Protein AF-A0A950PMG4-F1 (afdb_monomer)

Secondary structure (DSSP, 8-state):
---TTPPP-TTSBHHHHHHH-TTHHHHHHHTT--GGG-TTGGG-BHHHHHHHHT--HHHHHHHHHHHHHHSSPPP--HHHHS----SSS---TT-----------SSTTS-HHHHHHHHHHHHHHTT---EEEE---SSS-HHHHTT--SPPEEEEEEEEE-TTSSEEEEEEPEE-TTS-EEEEGGGS-S-TT------HHHHHHHHHHHHHSB---

pLDDT: mean 77.51, std 14.71, range [38.53, 96.5]

Radius of gyration: 21.79 Å; Cα contacts (8 Å, |Δi|>4): 292; chains: 1; bounding box: 51×33×64 Å

Nearest PDB structures (foldseek):
  2k5e-assembly1_A  TM=8.736E-01  e=3.001E-03  Methanocaldococcus jannaschii
  3ug6-assembly1_A  TM=7.285E-01  e=3.568E+00  Methanocaldococcus jannaschii DSM 2661
  3zn8-assembly1_A  TM=2.600E-01  e=5.896E-01  Escherichia coli

Mean predicted aligned error: 12.99 Å

Structure (mmCIF, N/CA/C/O backbone):
data_AF-A0A950PMG4-F1
#
_entry.id   AF-A0A950PMG4-F1
#
loop_
_atom_site.group_PDB
_atom_site.id
_atom_site.type_symbol
_atom_site.label_atom_id
_atom_site.label_alt_id
_atom_site.label_comp_id
_atom_site.label_asym_id
_atom_site.label_entity_id
_atom_site.label_seq_id
_atom_site.pdbx_PDB_ins_code
_atom_site.Cartn_x
_atom_site.Cartn_y
_atom_site.Cartn_z
_atom_site.occupancy
_atom_site.B_iso_or_equiv
_atom_site.auth_seq_id
_atom_site.auth_comp_id
_atom_site.auth_asym_id
_atom_site.auth_atom_id
_atom_site.pdbx_PDB_model_num
ATOM 1 N N . MET A 1 1 ? 30.629 9.789 -28.263 1.00 38.53 1 MET A N 1
ATOM 2 C CA . MET A 1 1 ? 29.448 9.025 -28.718 1.00 38.53 1 MET A CA 1
ATOM 3 C C . MET A 1 1 ? 28.951 8.212 -27.533 1.00 38.53 1 MET A C 1
ATOM 5 O O . MET A 1 1 ? 29.815 7.658 -26.859 1.00 38.53 1 MET A O 1
ATOM 9 N N . PRO A 1 2 ? 27.647 8.202 -27.202 1.00 47.47 2 PRO A N 1
ATOM 10 C CA . PRO A 1 2 ? 27.141 7.343 -26.132 1.00 47.47 2 PRO A CA 1
ATOM 11 C C . PRO A 1 2 ? 27.407 5.878 -26.493 1.00 47.47 2 PRO A C 1
ATOM 13 O O . PRO A 1 2 ? 27.286 5.482 -27.652 1.00 47.47 2 PRO A O 1
ATOM 16 N N . ASN A 1 3 ? 27.882 5.110 -25.517 1.00 50.44 3 ASN A N 1
ATOM 17 C CA . ASN A 1 3 ? 28.408 3.768 -25.717 1.00 50.44 3 ASN A CA 1
ATOM 18 C C . ASN A 1 3 ? 27.241 2.772 -25.794 1.00 50.44 3 ASN A C 1
ATOM 20 O O . ASN A 1 3 ? 26.860 2.165 -24.795 1.00 50.44 3 ASN A O 1
ATOM 24 N N . THR A 1 4 ? 26.662 2.611 -26.984 1.00 54.38 4 THR A N 1
ATOM 25 C CA . THR A 1 4 ? 25.492 1.757 -27.275 1.00 54.38 4 THR A CA 1
ATOM 26 C C . THR A 1 4 ? 25.685 0.264 -26.957 1.00 54.38 4 THR A C 1
ATOM 28 O O . THR A 1 4 ? 24.735 -0.511 -27.060 1.00 54.38 4 THR A O 1
ATOM 31 N N . HIS A 1 5 ? 26.881 -0.147 -26.520 1.00 62.03 5 HIS A N 1
ATOM 32 C CA . HIS A 1 5 ? 27.243 -1.530 -26.199 1.00 62.03 5 HIS A CA 1
ATOM 33 C C . HIS A 1 5 ? 27.523 -1.799 -24.711 1.00 62.03 5 HIS A C 1
ATOM 35 O O . HIS A 1 5 ? 27.882 -2.924 -24.370 1.00 62.03 5 HIS A O 1
ATOM 41 N N . ALA A 1 6 ? 27.367 -0.818 -23.814 1.00 72.69 6 ALA A N 1
ATOM 42 C CA . ALA A 1 6 ? 27.603 -1.043 -22.386 1.00 72.69 6 ALA A CA 1
ATOM 43 C C . ALA A 1 6 ? 26.615 -2.075 -21.809 1.00 72.69 6 ALA A C 1
ATOM 45 O O . ALA A 1 6 ? 25.404 -1.949 -22.002 1.00 72.69 6 ALA A O 1
ATOM 46 N N . GLU A 1 7 ? 27.119 -3.094 -21.113 1.00 84.62 7 GLU A N 1
ATOM 47 C CA . GLU A 1 7 ? 26.309 -4.145 -20.489 1.00 84.62 7 GLU A CA 1
ATOM 48 C C . GLU A 1 7 ? 25.263 -3.553 -19.525 1.00 84.62 7 GLU A C 1
ATOM 50 O O . GLU A 1 7 ? 25.566 -2.661 -18.730 1.00 84.62 7 GLU A O 1
ATOM 55 N N . ILE A 1 8 ? 24.012 -4.027 -19.610 1.00 92.00 8 ILE A N 1
ATOM 56 C CA . ILE A 1 8 ? 22.945 -3.612 -18.689 1.00 92.00 8 ILE A CA 1
ATOM 57 C C . ILE A 1 8 ? 23.058 -4.467 -17.432 1.00 92.00 8 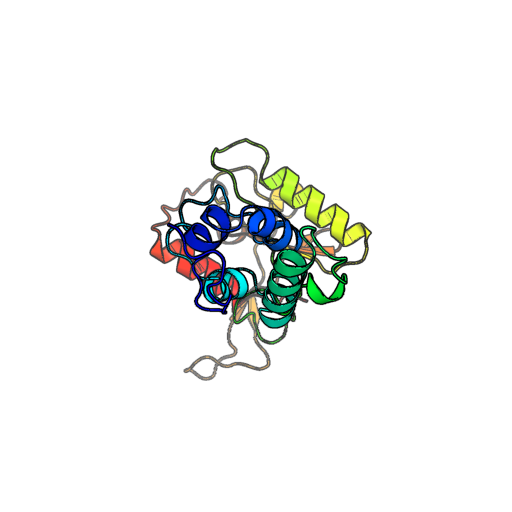ILE A C 1
ATOM 59 O O . ILE A 1 8 ? 22.854 -5.678 -17.482 1.00 92.00 8 ILE A O 1
ATOM 63 N N . THR A 1 9 ? 23.333 -3.832 -16.299 1.00 94.12 9 THR A N 1
ATOM 64 C CA . THR A 1 9 ? 23.457 -4.495 -14.999 1.00 94.12 9 THR A CA 1
ATOM 65 C C . THR A 1 9 ? 22.465 -3.900 -14.005 1.00 94.12 9 THR A C 1
ATOM 67 O O . THR A 1 9 ? 21.858 -2.860 -14.254 1.00 94.12 9 THR A O 1
ATOM 70 N N . ALA A 1 10 ? 22.319 -4.526 -12.838 1.00 92.50 10 ALA A N 1
ATOM 71 C CA . ALA A 1 10 ? 21.455 -4.018 -11.772 1.00 92.50 10 ALA A CA 1
ATOM 72 C C . ALA A 1 10 ? 21.849 -2.598 -11.296 1.00 92.50 10 ALA A C 1
ATOM 74 O O . ALA A 1 10 ? 20.990 -1.841 -10.846 1.00 92.50 10 ALA A O 1
ATOM 75 N N . GLN A 1 11 ? 23.127 -2.223 -11.449 1.00 93.88 11 GLN A N 1
ATOM 76 C CA . GLN A 1 11 ? 23.663 -0.907 -11.076 1.00 93.88 11 GLN A CA 1
ATOM 77 C C . GLN A 1 11 ? 23.548 0.144 -12.183 1.00 93.88 11 GLN A C 1
ATOM 79 O O . GLN A 1 11 ? 23.871 1.310 -11.959 1.00 93.88 11 GLN A O 1
ATOM 84 N N . THR A 1 12 ? 23.102 -0.237 -13.382 1.00 91.62 12 THR A N 1
ATOM 85 C CA . THR A 1 12 ? 22.865 0.724 -14.458 1.00 91.62 12 THR A CA 1
ATOM 86 C C . THR A 1 12 ? 21.797 1.722 -14.010 1.00 91.62 12 THR A C 1
ATOM 88 O O . THR A 1 12 ? 20.729 1.328 -13.531 1.00 91.62 12 THR A O 1
ATOM 91 N N . LYS A 1 13 ? 22.082 3.020 -14.160 1.00 90.31 13 LYS A N 1
ATOM 92 C CA . LYS A 1 13 ? 21.099 4.063 -13.872 1.00 90.31 13 LYS A CA 1
ATOM 93 C C . LYS A 1 13 ? 20.008 4.083 -14.927 1.00 90.31 13 LYS A C 1
ATOM 95 O O . LYS A 1 13 ? 20.276 3.954 -16.124 1.00 90.31 13 LYS A O 1
ATOM 100 N N . ILE A 1 14 ? 18.775 4.256 -14.469 1.00 88.81 14 ILE A N 1
ATOM 101 C CA . ILE A 1 14 ? 17.594 4.208 -15.330 1.00 88.81 14 ILE A CA 1
ATOM 102 C C . ILE A 1 14 ? 17.608 5.362 -16.343 1.00 88.81 14 ILE A C 1
ATOM 104 O O . ILE A 1 14 ? 17.261 5.157 -17.505 1.00 88.81 14 ILE A O 1
ATOM 108 N N . ASP A 1 15 ? 18.043 6.556 -15.939 1.00 87.38 15 ASP A N 1
ATOM 109 C CA . ASP A 1 15 ? 18.081 7.739 -16.804 1.00 87.38 15 ASP A CA 1
ATOM 110 C C . ASP A 1 15 ? 19.099 7.610 -17.949 1.00 87.38 15 ASP A C 1
ATOM 112 O O . ASP A 1 15 ? 18.766 7.857 -19.111 1.00 87.38 15 ASP A O 1
ATOM 116 N N . GLU A 1 16 ? 20.318 7.169 -17.636 1.00 88.19 16 GLU A N 1
ATOM 117 C CA . GLU A 1 16 ? 21.383 6.906 -18.603 1.00 88.19 16 GLU A CA 1
ATOM 118 C C . GLU A 1 16 ? 20.961 5.789 -19.568 1.00 88.19 16 GLU A C 1
ATOM 120 O O . GLU A 1 16 ? 21.104 5.936 -20.784 1.00 88.19 16 GLU A O 1
ATOM 125 N N . LEU A 1 17 ? 20.348 4.718 -19.047 1.00 89.69 17 LEU A N 1
ATOM 126 C CA . LEU A 1 17 ? 19.839 3.616 -19.859 1.00 89.69 17 LEU A CA 1
ATOM 127 C C . LEU A 1 17 ? 18.767 4.069 -20.851 1.00 89.69 17 LEU A C 1
ATOM 129 O O . LEU A 1 17 ? 18.855 3.725 -22.025 1.00 89.69 17 LEU A O 1
ATOM 133 N N . VAL A 1 18 ? 17.751 4.809 -20.403 1.00 89.25 18 VAL A N 1
ATOM 134 C CA . VAL A 1 18 ? 16.649 5.246 -21.277 1.00 89.25 18 VAL A CA 1
ATOM 135 C C . VAL A 1 18 ? 17.134 6.259 -22.313 1.00 89.25 18 VAL A C 1
ATOM 137 O O . VAL A 1 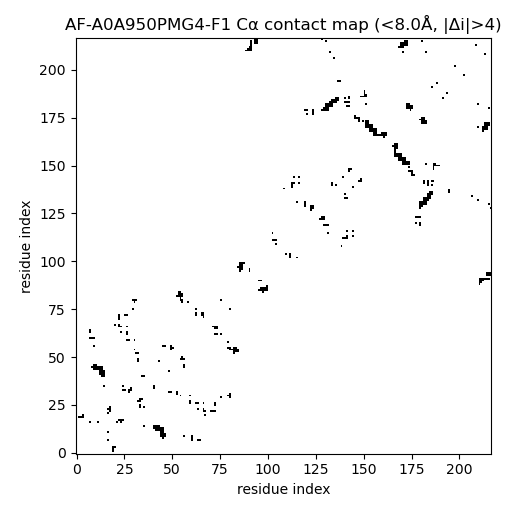18 ? 16.656 6.247 -23.447 1.00 89.25 18 VAL A O 1
ATOM 140 N N . ARG A 1 19 ? 18.102 7.114 -21.966 1.00 87.31 19 ARG A N 1
ATOM 141 C CA . ARG A 1 19 ? 18.703 8.052 -22.921 1.00 87.31 19 ARG A CA 1
ATOM 142 C C . ARG A 1 19 ? 19.449 7.326 -24.042 1.00 87.31 19 ARG A C 1
ATOM 144 O O . ARG A 1 19 ? 19.303 7.703 -25.202 1.00 87.31 19 ARG A O 1
ATOM 151 N N . ASP A 1 20 ? 20.226 6.303 -23.697 1.00 89.56 20 ASP A N 1
ATOM 152 C CA . ASP A 1 20 ? 21.088 5.598 -24.652 1.00 89.56 20 ASP A CA 1
ATOM 153 C C . ASP A 1 20 ? 20.348 4.440 -25.360 1.00 89.56 20 ASP A C 1
ATOM 155 O O . ASP A 1 20 ? 20.722 4.031 -26.460 1.00 89.56 20 ASP A O 1
ATOM 159 N N . PHE A 1 21 ? 19.270 3.929 -24.758 1.00 90.94 21 PHE A N 1
ATOM 160 C CA . PHE A 1 21 ? 18.405 2.869 -25.278 1.00 90.94 21 PHE A CA 1
ATOM 161 C C . PHE A 1 21 ? 16.919 3.174 -24.974 1.00 90.94 21 PHE A C 1
ATOM 163 O O . PHE A 1 21 ? 16.352 2.620 -24.029 1.00 90.94 21 PHE A O 1
ATOM 170 N N . PRO A 1 22 ? 16.243 4.017 -25.785 1.00 90.06 22 PRO A N 1
ATOM 171 C CA . PRO A 1 22 ? 14.878 4.490 -25.508 1.00 90.06 22 PRO A CA 1
ATOM 172 C C . PRO A 1 22 ? 13.819 3.395 -25.320 1.00 90.06 22 PRO A C 1
ATOM 174 O O . PRO A 1 22 ? 12.911 3.551 -24.503 1.00 90.06 22 PRO A O 1
ATOM 177 N N . LEU A 1 23 ? 13.961 2.256 -26.006 1.00 90.75 23 LEU A N 1
ATOM 178 C CA . LEU A 1 23 ? 13.066 1.099 -25.864 1.00 90.75 23 LEU A CA 1
ATOM 179 C C . LEU A 1 23 ? 13.085 0.506 -24.440 1.00 90.75 23 LEU A C 1
ATOM 181 O O . LEU A 1 23 ? 12.108 -0.113 -24.015 1.00 90.75 23 LEU A O 1
ATOM 185 N N . ALA A 1 24 ? 14.146 0.745 -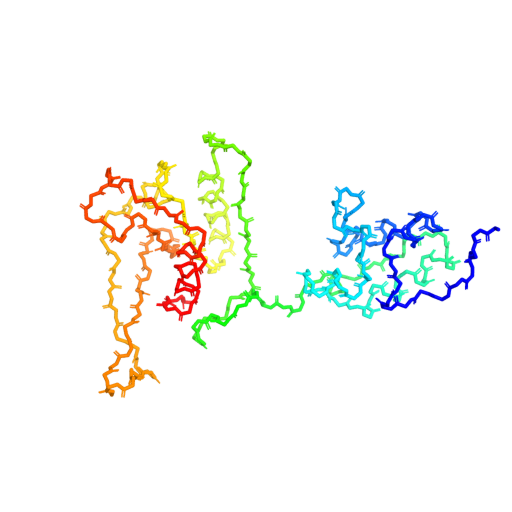23.657 1.00 90.81 24 ALA A N 1
ATOM 186 C CA . ALA A 1 24 ? 14.194 0.365 -22.246 1.00 90.81 24 ALA A CA 1
ATOM 187 C C . ALA A 1 24 ? 13.035 0.962 -21.439 1.00 90.81 24 ALA A C 1
ATOM 189 O O . ALA A 1 24 ? 12.553 0.312 -20.516 1.00 90.81 24 ALA A O 1
ATOM 190 N N . ALA A 1 25 ? 12.552 2.160 -21.788 1.00 89.38 25 ALA A N 1
ATOM 191 C CA . ALA A 1 25 ? 11.425 2.778 -21.093 1.00 89.38 25 ALA A CA 1
ATOM 192 C C . ALA A 1 25 ? 10.145 1.939 -21.219 1.00 89.38 25 ALA A C 1
ATOM 194 O O . ALA A 1 25 ? 9.375 1.836 -20.265 1.00 89.38 25 ALA A O 1
ATOM 195 N N . GLU A 1 26 ? 9.924 1.310 -22.375 1.00 90.31 26 GLU A N 1
ATOM 196 C CA . GLU A 1 26 ? 8.764 0.446 -22.594 1.00 90.31 26 GLU A CA 1
ATOM 197 C C . GLU A 1 26 ? 8.878 -0.860 -21.810 1.00 90.31 26 GLU A C 1
ATOM 199 O O . GLU A 1 26 ? 7.907 -1.267 -21.168 1.00 90.31 26 GLU A O 1
ATOM 204 N N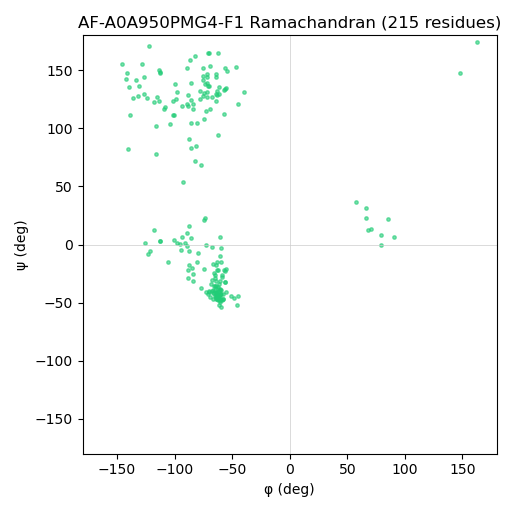 . VAL A 1 27 ? 10.072 -1.462 -21.795 1.00 91.75 27 VAL A N 1
ATOM 205 C CA . VAL A 1 27 ? 10.366 -2.651 -20.983 1.00 91.75 27 VAL A CA 1
ATOM 206 C C . VAL A 1 27 ? 10.142 -2.351 -19.502 1.00 91.75 27 VAL A C 1
ATOM 208 O O . VAL A 1 27 ? 9.363 -3.037 -18.845 1.00 91.75 27 VAL A O 1
ATOM 211 N N . LEU A 1 28 ? 10.765 -1.294 -18.976 1.00 90.06 28 LEU A N 1
ATOM 212 C CA . LEU A 1 28 ? 10.646 -0.899 -17.570 1.00 90.06 28 LEU A CA 1
ATOM 213 C C . LEU A 1 28 ? 9.189 -0.598 -17.193 1.00 90.06 28 LEU A C 1
ATOM 215 O O . LEU A 1 28 ? 8.709 -1.074 -16.163 1.00 90.06 28 LEU A O 1
ATOM 219 N N . ARG A 1 29 ? 8.440 0.103 -18.054 1.00 86.88 29 ARG A N 1
ATOM 220 C CA . ARG A 1 29 ? 7.005 0.355 -17.852 1.00 86.88 29 ARG A CA 1
ATOM 221 C C . ARG A 1 29 ? 6.193 -0.938 -17.783 1.00 86.88 29 ARG A C 1
ATOM 223 O O . ARG A 1 29 ? 5.278 -1.013 -16.967 1.00 86.88 29 ARG A O 1
ATOM 230 N N . ALA A 1 30 ? 6.519 -1.946 -18.590 1.00 88.25 30 ALA A N 1
ATOM 231 C CA . ALA A 1 30 ? 5.822 -3.232 -18.572 1.00 88.25 30 ALA A CA 1
ATOM 232 C C . ALA A 1 30 ? 6.017 -4.012 -17.255 1.00 88.25 30 ALA A C 1
ATOM 234 O O . ALA A 1 30 ? 5.141 -4.789 -16.876 1.00 88.25 30 ALA A O 1
ATOM 235 N N . PHE A 1 31 ? 7.108 -3.748 -16.528 1.00 86.88 31 PHE A N 1
ATOM 236 C CA . PHE A 1 31 ? 7.347 -4.247 -15.168 1.00 86.88 31 PHE A CA 1
ATOM 237 C C . PHE A 1 31 ? 6.805 -3.327 -14.059 1.00 86.88 31 PHE A C 1
ATOM 239 O O . PHE A 1 31 ? 6.928 -3.654 -12.885 1.00 86.88 31 PHE A O 1
ATOM 246 N N . GLY A 1 32 ? 6.207 -2.179 -14.393 1.00 79.75 32 GLY A N 1
ATOM 247 C CA . GLY A 1 32 ? 5.712 -1.207 -13.410 1.00 79.75 32 GLY A CA 1
ATOM 248 C C . GLY A 1 32 ? 6.725 -0.134 -12.989 1.00 79.75 32 GLY A C 1
ATOM 249 O O . GLY A 1 32 ? 6.407 0.694 -12.140 1.00 79.75 32 GLY A O 1
ATOM 250 N N . LEU A 1 33 ? 7.903 -0.077 -13.620 1.00 79.00 33 LEU A N 1
ATOM 251 C CA . LEU A 1 33 ? 8.920 0.971 -13.444 1.00 79.00 33 LEU A CA 1
ATOM 252 C C . LEU A 1 33 ? 8.744 2.098 -14.476 1.00 79.00 33 LEU A C 1
ATOM 254 O O . LEU A 1 33 ? 9.661 2.462 -15.207 1.00 79.00 33 LEU A O 1
ATOM 258 N N . GLY A 1 34 ? 7.540 2.666 -14.560 1.00 68.88 34 GLY A N 1
ATOM 259 C CA . GLY A 1 34 ? 7.189 3.719 -15.528 1.00 68.88 34 GLY A CA 1
ATOM 260 C C . GLY A 1 34 ? 7.753 5.115 -15.215 1.00 68.88 34 GLY A C 1
ATOM 261 O O . GLY A 1 34 ? 7.203 6.111 -15.676 1.00 68.88 34 GLY A O 1
ATOM 262 N N . CYS A 1 35 ? 8.812 5.215 -14.411 1.00 57.94 35 CYS A N 1
ATOM 263 C CA . CYS A 1 35 ? 9.293 6.444 -13.775 1.00 57.94 35 CYS A CA 1
ATOM 264 C C . CYS A 1 35 ? 10.003 7.448 -14.703 1.00 57.94 35 CYS A C 1
ATOM 266 O O . CYS A 1 35 ? 10.706 8.324 -14.203 1.00 57.94 35 CYS A O 1
ATOM 268 N N . SER A 1 36 ? 9.773 7.426 -16.019 1.00 51.62 36 SER A N 1
ATOM 269 C CA . SER A 1 36 ? 10.270 8.468 -16.936 1.00 51.62 36 SER A CA 1
ATOM 270 C C . SER A 1 36 ? 9.735 9.880 -16.617 1.00 51.62 36 SER A C 1
ATOM 272 O O . SER A 1 36 ? 10.257 10.860 -17.139 1.00 51.62 36 SER A O 1
ATOM 274 N N . GLY A 1 37 ? 8.750 10.006 -15.713 1.00 49.09 37 GLY A N 1
ATOM 275 C CA . GLY A 1 37 ? 8.275 11.274 -15.137 1.00 49.09 37 GLY A CA 1
ATOM 276 C C . GLY A 1 37 ? 8.543 11.478 -13.635 1.00 49.09 37 GLY A C 1
ATOM 277 O O . GLY A 1 37 ? 8.097 12.480 -13.080 1.00 49.09 37 GLY A O 1
ATOM 278 N N . CYS A 1 38 ? 9.235 10.563 -12.945 1.00 55.06 38 CYS A N 1
ATOM 279 C CA . CYS A 1 38 ? 9.516 10.704 -11.512 1.00 55.06 38 CYS A CA 1
ATOM 280 C C . CYS A 1 38 ? 10.819 11.489 -11.300 1.00 55.06 38 CYS A C 1
ATOM 282 O O . CYS A 1 38 ? 11.860 11.118 -11.844 1.00 55.06 38 CYS A O 1
ATOM 284 N N . GLY A 1 39 ? 10.790 12.538 -10.468 1.00 53.56 39 GLY A N 1
ATOM 285 C CA . GLY A 1 39 ? 11.977 13.338 -10.123 1.00 53.56 39 GLY A CA 1
ATOM 286 C C . GLY A 1 39 ? 13.107 12.543 -9.451 1.00 53.56 39 GLY A C 1
ATOM 287 O O . GLY A 1 39 ? 14.237 13.021 -9.410 1.00 53.56 39 GLY A O 1
ATOM 288 N N . VAL A 1 40 ? 12.810 11.327 -8.979 1.00 56.59 40 VAL A N 1
ATOM 289 C CA . VAL A 1 40 ? 13.753 10.390 -8.346 1.00 56.59 40 VAL A CA 1
ATOM 290 C C . VAL A 1 40 ? 14.531 9.553 -9.375 1.00 56.59 40 VAL A C 1
ATOM 292 O O . VAL A 1 40 ? 15.671 9.182 -9.109 1.00 56.59 40 VAL A O 1
ATOM 295 N N . SER A 1 41 ? 13.989 9.335 -10.584 1.00 61.66 41 SER A N 1
ATOM 296 C CA . SER A 1 41 ? 14.594 8.429 -11.587 1.00 61.66 41 SER A CA 1
ATOM 297 C C . SER A 1 41 ? 15.981 8.863 -12.075 1.00 61.66 41 SER A C 1
ATOM 299 O O . SER A 1 41 ? 16.763 8.031 -12.523 1.00 61.66 41 SER A O 1
ATOM 301 N N . LYS A 1 42 ? 16.313 10.155 -11.940 1.00 63.00 42 LYS A N 1
ATOM 302 C CA . LYS A 1 42 ? 17.606 10.743 -12.340 1.00 63.00 42 LYS A CA 1
ATOM 303 C C . LYS A 1 42 ? 18.807 10.200 -11.563 1.00 63.00 42 LYS A C 1
ATOM 305 O O . LYS A 1 42 ? 19.943 10.413 -11.970 1.00 63.00 42 LYS A O 1
ATOM 310 N N . TYR A 1 43 ? 18.572 9.568 -10.417 1.00 70.38 43 TYR A N 1
ATOM 311 C CA . TYR A 1 43 ? 19.637 9.064 -9.548 1.00 70.38 43 TYR A CA 1
ATOM 312 C C . TYR A 1 43 ? 19.480 7.577 -9.225 1.00 70.38 43 TYR A C 1
ATOM 314 O O . TYR A 1 43 ? 20.284 7.037 -8.471 1.00 70.38 43 TYR A O 1
ATOM 322 N N . GLU A 1 44 ? 18.456 6.927 -9.775 1.00 84.25 44 GLU A N 1
ATOM 323 C CA . GLU A 1 44 ? 18.027 5.593 -9.374 1.00 84.25 44 GLU A CA 1
ATOM 324 C C . GLU A 1 44 ? 18.597 4.513 -10.304 1.00 84.25 44 GLU A C 1
ATOM 326 O O . GLU A 1 44 ? 18.511 4.610 -11.535 1.00 84.25 44 GLU A O 1
ATOM 331 N N . THR A 1 45 ? 19.180 3.467 -9.715 1.00 91.19 45 THR A N 1
ATOM 332 C CA . THR A 1 45 ? 19.585 2.254 -10.443 1.00 91.19 45 THR A CA 1
ATOM 333 C C . THR A 1 45 ? 18.406 1.302 -10.642 1.00 91.19 45 THR A C 1
ATOM 335 O O . THR A 1 45 ? 17.398 1.377 -9.936 1.00 91.19 45 THR A O 1
ATOM 338 N N . ILE A 1 46 ? 18.529 0.359 -11.583 1.00 90.25 46 ILE A N 1
ATOM 339 C CA . ILE A 1 46 ? 17.509 -0.686 -11.794 1.00 90.25 46 ILE A CA 1
ATOM 340 C C . ILE A 1 46 ? 17.238 -1.461 -10.496 1.00 90.25 46 ILE A C 1
ATOM 342 O O . ILE A 1 46 ? 16.082 -1.745 -10.187 1.00 90.25 46 ILE A O 1
ATOM 346 N N . GLU A 1 47 ? 18.280 -1.783 -9.725 1.00 89.31 47 GLU A N 1
ATOM 347 C CA . GLU A 1 47 ? 18.146 -2.453 -8.428 1.00 89.31 47 GLU A CA 1
ATOM 348 C C . GLU A 1 47 ? 17.333 -1.631 -7.430 1.00 89.31 47 GLU A C 1
ATOM 350 O O . GLU A 1 47 ? 16.417 -2.165 -6.805 1.00 89.31 47 GLU A O 1
ATOM 355 N N . GLN A 1 48 ? 17.645 -0.342 -7.290 1.00 85.00 48 GLN A N 1
ATOM 356 C CA . GLN A 1 48 ? 16.954 0.543 -6.353 1.00 85.00 48 GLN A CA 1
ATOM 357 C C . GLN A 1 48 ? 15.470 0.681 -6.711 1.00 85.00 48 GLN A C 1
ATOM 359 O O . GLN A 1 48 ? 14.619 0.492 -5.837 1.00 85.00 48 GLN A O 1
ATOM 364 N N . GLY A 1 49 ? 15.162 0.881 -7.997 1.00 84.62 49 GLY A N 1
ATOM 365 C CA . GLY A 1 49 ? 13.783 0.932 -8.486 1.00 84.62 49 GLY A CA 1
ATOM 366 C C . GLY A 1 49 ? 13.044 -0.384 -8.278 1.00 84.62 49 GLY A C 1
ATOM 367 O O . GLY A 1 49 ? 11.945 -0.411 -7.722 1.00 84.62 49 GLY A O 1
ATOM 368 N N . ALA A 1 50 ? 13.657 -1.509 -8.647 1.00 85.25 50 ALA A N 1
ATOM 369 C CA . ALA A 1 50 ? 13.057 -2.820 -8.427 1.00 85.25 50 ALA A CA 1
ATOM 370 C C . ALA A 1 50 ? 12.807 -3.087 -6.934 1.00 85.25 50 ALA A C 1
ATOM 372 O O . ALA A 1 50 ? 11.726 -3.547 -6.571 1.00 85.25 50 ALA A O 1
ATOM 373 N N . ALA A 1 51 ? 13.751 -2.744 -6.055 1.00 82.00 51 ALA A N 1
ATOM 374 C CA . ALA A 1 51 ? 13.620 -2.931 -4.613 1.00 82.00 51 ALA A CA 1
ATOM 375 C C . ALA A 1 51 ? 12.500 -2.071 -4.007 1.00 82.00 51 ALA A C 1
ATOM 377 O O . ALA A 1 51 ? 11.703 -2.584 -3.214 1.00 82.00 51 ALA A O 1
ATOM 378 N N . ALA A 1 52 ? 12.404 -0.796 -4.398 1.00 74.31 52 ALA A N 1
ATOM 379 C CA . ALA A 1 52 ? 11.352 0.112 -3.943 1.00 74.31 52 ALA A CA 1
ATOM 380 C C . ALA A 1 52 ? 9.950 -0.374 -4.349 1.00 74.31 52 ALA A C 1
ATOM 382 O O . ALA A 1 52 ? 8.992 -0.222 -3.589 1.00 74.31 52 ALA A O 1
ATOM 383 N N . HIS A 1 53 ? 9.847 -1.020 -5.512 1.00 74.06 53 HIS A N 1
ATOM 384 C CA . HIS A 1 53 ? 8.595 -1.545 -6.057 1.00 74.06 53 HIS A CA 1
ATOM 385 C C . HIS A 1 53 ? 8.376 -3.048 -5.788 1.00 74.06 53 HIS A C 1
ATOM 387 O O . HIS A 1 53 ? 7.362 -3.607 -6.202 1.00 74.06 53 HIS A O 1
ATOM 393 N N . GLY A 1 54 ? 9.294 -3.715 -5.077 1.00 76.00 54 GLY A N 1
ATOM 394 C CA . GLY A 1 54 ? 9.205 -5.143 -4.753 1.00 76.00 54 GLY A CA 1
ATOM 395 C C . GLY A 1 54 ? 9.300 -6.088 -5.960 1.00 76.00 54 GLY A C 1
ATOM 396 O O . GLY A 1 54 ? 8.813 -7.218 -5.881 1.00 76.00 54 GLY A O 1
ATOM 397 N N . LEU A 1 55 ? 9.893 -5.629 -7.062 1.00 83.94 55 LEU A N 1
ATOM 398 C CA . LEU A 1 55 ? 10.014 -6.343 -8.332 1.00 83.94 55 LEU A CA 1
ATOM 399 C C . LEU A 1 55 ? 11.254 -7.240 -8.377 1.00 83.94 55 LEU A C 1
ATOM 401 O O . LEU A 1 55 ? 12.235 -7.038 -7.659 1.00 83.94 55 LEU A O 1
ATOM 405 N N . GLN A 1 56 ? 11.224 -8.225 -9.273 1.00 86.50 56 GLN A N 1
ATOM 406 C CA . GLN A 1 56 ? 12.347 -9.127 -9.502 1.00 86.50 56 GLN A CA 1
ATOM 407 C C . GLN A 1 56 ? 13.334 -8.516 -10.499 1.00 86.50 56 GLN A C 1
ATOM 409 O O . GLN A 1 56 ? 12.982 -8.220 -11.638 1.00 86.50 56 GLN A O 1
ATOM 414 N N . ILE A 1 57 ? 14.598 -8.392 -10.100 1.00 90.94 57 ILE A N 1
ATOM 415 C CA . ILE A 1 57 ? 15.639 -7.798 -10.953 1.00 90.94 57 ILE A CA 1
ATOM 416 C C . ILE A 1 57 ? 15.983 -8.713 -12.137 1.00 90.94 57 ILE A C 1
ATOM 418 O O . ILE A 1 57 ? 16.160 -8.236 -13.256 1.00 90.94 57 ILE A O 1
ATOM 422 N N . ALA A 1 58 ? 16.061 -10.030 -11.921 1.00 92.69 58 ALA A N 1
ATOM 423 C CA . ALA A 1 58 ? 16.517 -10.965 -12.951 1.00 92.69 58 ALA A CA 1
ATOM 424 C C . ALA A 1 58 ? 15.622 -10.981 -14.213 1.00 92.69 58 ALA A C 1
ATOM 426 O O . ALA A 1 58 ? 16.172 -10.865 -15.312 1.00 92.69 58 ALA A O 1
ATOM 427 N N . PRO A 1 59 ? 14.277 -11.047 -14.116 1.00 93.56 59 PRO A N 1
ATOM 428 C CA . PRO A 1 59 ? 13.402 -10.897 -15.279 1.00 93.56 59 PRO A CA 1
ATOM 429 C C . PRO A 1 59 ? 13.555 -9.555 -15.999 1.00 93.56 59 PRO A C 1
ATOM 431 O O . PRO A 1 59 ? 13.589 -9.530 -17.231 1.00 93.56 59 PRO A O 1
ATOM 434 N N . ILE A 1 60 ? 13.721 -8.455 -15.256 1.00 92.75 60 ILE A N 1
ATOM 435 C CA . ILE A 1 60 ? 13.915 -7.116 -15.833 1.00 92.75 60 ILE A CA 1
ATOM 436 C C . ILE A 1 60 ? 15.191 -7.084 -16.683 1.00 92.75 60 ILE A C 1
ATOM 438 O O . ILE A 1 60 ? 15.138 -6.712 -17.856 1.00 92.75 60 ILE A O 1
ATOM 442 N N . LEU A 1 61 ? 16.326 -7.525 -16.130 1.00 94.44 61 LEU A N 1
ATOM 443 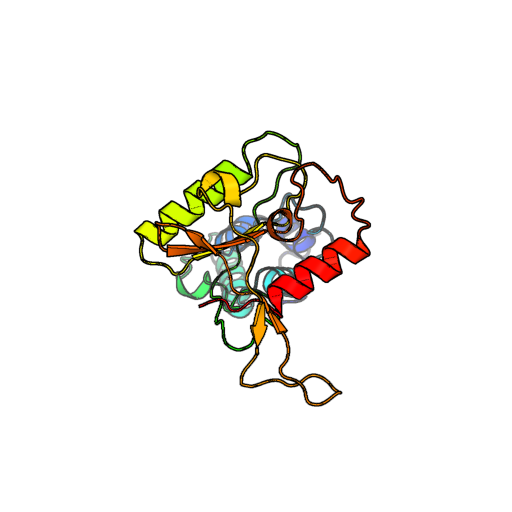C CA . LEU A 1 61 ? 17.610 -7.530 -16.843 1.00 94.44 61 LEU A CA 1
ATOM 444 C C . LEU A 1 61 ? 17.579 -8.438 -18.078 1.00 94.44 61 LEU A C 1
ATOM 446 O O . LEU A 1 61 ? 18.030 -8.035 -19.151 1.00 94.44 61 LEU A O 1
ATOM 450 N N . ARG A 1 62 ? 16.990 -9.633 -17.952 1.00 94.44 62 ARG A N 1
ATOM 451 C CA . ARG A 1 62 ? 16.818 -10.575 -19.069 1.00 94.44 62 ARG A CA 1
ATOM 452 C C . ARG A 1 62 ? 16.016 -9.945 -20.209 1.00 94.44 62 ARG A C 1
ATOM 454 O O . ARG A 1 62 ? 16.425 -10.023 -21.365 1.00 94.44 62 ARG A O 1
ATOM 461 N N . THR A 1 63 ? 14.903 -9.295 -19.876 1.00 94.56 63 THR A N 1
ATOM 462 C CA . THR A 1 63 ? 14.006 -8.662 -20.851 1.00 94.56 63 THR A CA 1
ATOM 463 C C . THR A 1 63 ? 14.669 -7.462 -21.517 1.00 94.56 63 THR A C 1
ATOM 465 O O . THR A 1 63 ? 14.553 -7.293 -22.726 1.00 94.56 63 THR A O 1
ATOM 468 N N . LEU A 1 64 ? 15.416 -6.648 -20.763 1.00 93.81 64 LEU A N 1
ATOM 469 C CA . LEU A 1 64 ? 16.178 -5.524 -21.313 1.00 93.81 64 LEU A CA 1
ATOM 470 C C . LEU A 1 64 ? 17.265 -5.991 -22.291 1.00 93.81 64 LEU A C 1
ATOM 472 O O . LEU A 1 64 ? 17.430 -5.391 -23.354 1.00 93.81 64 LEU A O 1
ATOM 476 N N . ALA A 1 65 ? 17.972 -7.075 -21.963 1.00 93.00 65 ALA A N 1
ATOM 477 C CA . ALA A 1 65 ? 18.971 -7.669 -22.847 1.00 93.00 65 ALA A CA 1
ATOM 478 C C . ALA A 1 65 ? 18.340 -8.212 -24.142 1.00 93.00 65 ALA A C 1
ATOM 480 O O . ALA A 1 65 ? 18.839 -7.933 -25.232 1.00 93.00 65 ALA A O 1
ATOM 481 N N . GLN A 1 66 ? 17.214 -8.925 -24.032 1.00 93.00 66 GLN A N 1
ATOM 482 C CA . GLN A 1 66 ? 16.455 -9.420 -25.187 1.00 93.00 66 GLN A CA 1
ATOM 483 C C . GLN A 1 66 ? 15.887 -8.282 -26.040 1.00 93.00 66 GLN A C 1
ATOM 485 O O . GLN A 1 66 ? 15.968 -8.329 -27.263 1.00 93.00 66 GLN A O 1
ATOM 490 N N . ALA A 1 67 ? 15.352 -7.232 -25.417 1.00 93.88 67 ALA A N 1
ATOM 491 C CA . ALA A 1 67 ? 14.820 -6.087 -26.142 1.00 93.88 67 ALA A CA 1
ATOM 492 C C . ALA A 1 67 ? 15.914 -5.344 -26.913 1.00 93.88 67 ALA A C 1
ATOM 494 O O . ALA A 1 67 ? 15.679 -4.870 -28.024 1.00 93.88 67 ALA A O 1
ATOM 495 N N . ARG A 1 68 ? 17.127 -5.265 -26.350 1.00 91.56 68 ARG A N 1
ATOM 496 C CA . ARG A 1 68 ? 18.273 -4.650 -27.024 1.00 91.56 68 ARG A CA 1
ATOM 497 C C . ARG A 1 68 ? 18.718 -5.446 -28.248 1.00 91.56 68 ARG A C 1
ATOM 499 O O . ARG A 1 68 ? 19.069 -4.833 -29.251 1.00 91.56 68 ARG A O 1
ATOM 506 N N . SER A 1 69 ? 18.713 -6.777 -28.181 1.00 90.69 69 SER A N 1
ATOM 507 C CA . SER A 1 69 ? 19.100 -7.613 -29.323 1.00 90.69 69 SER A CA 1
ATOM 508 C C . SER A 1 69 ? 18.007 -7.705 -30.390 1.00 90.69 69 SER A C 1
ATOM 510 O O . SER A 1 69 ? 18.319 -7.695 -31.577 1.00 90.69 69 SER A O 1
ATOM 512 N N . ALA A 1 70 ? 16.737 -7.768 -29.985 1.00 92.00 70 ALA A N 1
ATOM 513 C CA . ALA A 1 70 ? 15.603 -7.920 -30.894 1.00 92.00 70 ALA A CA 1
ATOM 514 C C . ALA A 1 70 ? 15.090 -6.592 -31.478 1.00 92.00 70 ALA A C 1
ATOM 516 O O . ALA A 1 70 ? 14.385 -6.602 -32.484 1.00 92.00 70 ALA A O 1
ATOM 517 N N . GLY A 1 71 ? 15.392 -5.455 -30.842 1.00 92.50 71 GLY A N 1
ATOM 518 C CA . GLY A 1 71 ? 14.849 -4.148 -31.224 1.00 92.50 71 GLY A CA 1
ATOM 519 C C . GLY A 1 71 ? 13.354 -3.971 -30.920 1.00 92.50 71 GLY A C 1
ATOM 520 O O . GLY A 1 71 ? 12.747 -3.021 -31.405 1.00 92.50 71 GLY A O 1
ATOM 521 N N . ALA A 1 72 ? 12.756 -4.863 -30.125 1.00 93.25 72 ALA A N 1
ATOM 522 C CA . ALA A 1 72 ? 11.354 -4.820 -29.706 1.00 93.25 72 ALA A CA 1
ATOM 523 C C . ALA A 1 72 ? 11.194 -5.372 -28.281 1.00 93.25 72 ALA A C 1
ATOM 525 O O . ALA A 1 72 ? 12.012 -6.174 -27.834 1.00 93.25 72 ALA A O 1
ATOM 526 N N . VAL A 1 73 ? 10.142 -4.966 -27.563 1.00 91.19 73 VAL A N 1
ATOM 527 C CA . VAL A 1 73 ? 9.827 -5.530 -26.239 1.00 91.19 73 VAL A CA 1
ATOM 528 C C . VAL A 1 73 ? 9.358 -6.981 -26.420 1.00 91.19 73 VAL A C 1
ATOM 530 O O . VAL A 1 73 ? 8.329 -7.194 -27.066 1.00 91.19 73 VAL A O 1
ATOM 533 N N . PRO A 1 74 ? 10.077 -7.987 -25.888 1.00 91.94 74 PRO A N 1
ATOM 534 C CA . PRO A 1 74 ? 9.640 -9.373 -25.992 1.00 91.94 74 PRO A CA 1
ATOM 535 C C . PRO A 1 74 ? 8.415 -9.624 -25.091 1.00 91.94 74 PRO A C 1
ATOM 537 O O . PRO A 1 74 ? 8.118 -8.817 -24.205 1.00 91.94 74 PRO A O 1
ATOM 540 N N . PRO A 1 75 ? 7.692 -10.742 -25.278 1.00 90.56 75 PRO A N 1
ATOM 541 C CA . PRO A 1 75 ? 6.633 -11.146 -24.361 1.00 90.56 75 PRO A CA 1
ATOM 542 C C . PRO A 1 75 ? 7.185 -11.297 -22.939 1.00 90.56 75 PRO A C 1
ATOM 544 O O . PRO A 1 75 ? 8.223 -11.921 -22.737 1.00 90.56 75 PRO A O 1
ATOM 547 N N . ILE A 1 76 ? 6.482 -10.727 -21.960 1.00 89.38 76 ILE A N 1
ATOM 548 C CA . ILE A 1 76 ? 6.833 -10.823 -20.538 1.00 89.38 76 ILE A CA 1
ATOM 549 C C . ILE A 1 76 ? 5.748 -11.635 -19.845 1.00 89.38 76 ILE A C 1
ATOM 551 O O . ILE A 1 76 ? 4.580 -11.228 -19.891 1.00 89.38 76 ILE A O 1
ATOM 555 N N . ASP A 1 77 ? 6.133 -12.720 -19.183 1.00 87.25 77 ASP A N 1
ATOM 556 C CA . ASP A 1 77 ? 5.220 -13.575 -18.427 1.00 87.25 77 ASP A CA 1
ATOM 557 C C . ASP A 1 77 ? 4.588 -12.827 -17.248 1.00 87.25 77 ASP A C 1
ATOM 559 O O . ASP A 1 77 ? 5.205 -11.967 -16.619 1.00 87.25 77 ASP A O 1
ATOM 563 N N . GLU A 1 78 ? 3.339 -13.156 -16.913 1.00 81.56 78 GLU A N 1
ATOM 564 C CA . GLU A 1 78 ? 2.625 -12.497 -15.812 1.00 81.56 78 GLU A CA 1
ATOM 565 C C . GLU A 1 78 ? 3.354 -12.684 -14.472 1.00 81.56 78 GLU A C 1
ATOM 567 O O . GLU A 1 78 ? 3.497 -11.728 -13.714 1.00 81.56 78 GLU A O 1
ATOM 572 N N . ALA A 1 79 ? 3.909 -13.875 -14.225 1.00 82.44 79 ALA A N 1
ATOM 573 C CA . ALA A 1 79 ? 4.678 -14.185 -13.019 1.00 82.44 79 ALA A CA 1
ATOM 574 C C . ALA A 1 79 ? 5.928 -13.302 -12.843 1.00 82.44 79 ALA A C 1
ATOM 576 O O . ALA A 1 79 ? 6.299 -12.978 -11.714 1.00 82.44 79 ALA A O 1
ATOM 577 N N . ASP A 1 80 ? 6.538 -12.870 -13.948 1.00 85.06 80 ASP A N 1
ATOM 578 C CA . ASP A 1 80 ? 7.709 -11.992 -13.943 1.00 85.06 80 ASP A CA 1
ATOM 579 C C . ASP A 1 80 ? 7.340 -10.539 -13.595 1.00 85.06 80 ASP A C 1
ATOM 581 O O . ASP A 1 80 ? 8.189 -9.777 -13.127 1.00 85.06 80 ASP A O 1
ATOM 585 N N . ARG A 1 81 ? 6.067 -10.156 -13.772 1.00 78.25 81 ARG A N 1
ATOM 586 C CA . ARG A 1 81 ? 5.539 -8.821 -13.431 1.00 78.25 81 ARG A CA 1
ATOM 587 C C . ARG A 1 81 ? 5.066 -8.714 -11.985 1.00 78.25 81 ARG A C 1
ATOM 589 O O . ARG A 1 81 ? 4.874 -7.605 -11.490 1.00 78.25 81 ARG A O 1
ATOM 596 N N . LEU A 1 82 ? 4.825 -9.840 -11.316 1.00 68.75 82 LEU A N 1
ATOM 597 C CA . LEU A 1 82 ? 4.267 -9.837 -9.970 1.00 68.75 82 LEU A CA 1
ATOM 598 C C . LEU A 1 82 ? 5.338 -9.431 -8.941 1.00 68.75 82 LEU A C 1
ATOM 600 O O . LEU A 1 82 ? 6.410 -10.049 -8.895 1.00 68.75 82 LEU A O 1
ATOM 604 N N . PRO A 1 83 ? 5.066 -8.429 -8.080 1.00 64.81 83 PRO A N 1
ATOM 605 C CA . PRO A 1 83 ? 5.960 -8.115 -6.978 1.00 64.81 83 PRO A CA 1
ATOM 606 C C . PRO A 1 83 ? 6.033 -9.312 -6.023 1.00 64.81 83 PRO A C 1
ATOM 608 O O . PRO A 1 83 ? 5.010 -9.865 -5.621 1.00 64.81 83 PRO A O 1
ATOM 611 N N . GLN A 1 84 ? 7.246 -9.717 -5.639 1.00 63.06 84 GLN A N 1
ATOM 612 C CA . GLN A 1 84 ? 7.433 -10.841 -4.710 1.00 63.06 84 GLN A CA 1
ATOM 613 C C . GLN A 1 84 ? 7.236 -10.443 -3.249 1.00 63.06 84 GLN A C 1
ATOM 615 O O . GLN A 1 84 ? 7.079 -11.300 -2.376 1.00 63.06 84 GLN A O 1
ATOM 620 N N . ARG A 1 85 ? 7.241 -9.138 -2.960 1.00 54.78 85 ARG A N 1
ATOM 621 C CA . ARG A 1 85 ? 7.011 -8.647 -1.607 1.00 54.78 85 ARG A CA 1
ATOM 622 C C . ARG A 1 85 ? 5.517 -8.548 -1.313 1.00 54.78 85 ARG A C 1
ATOM 6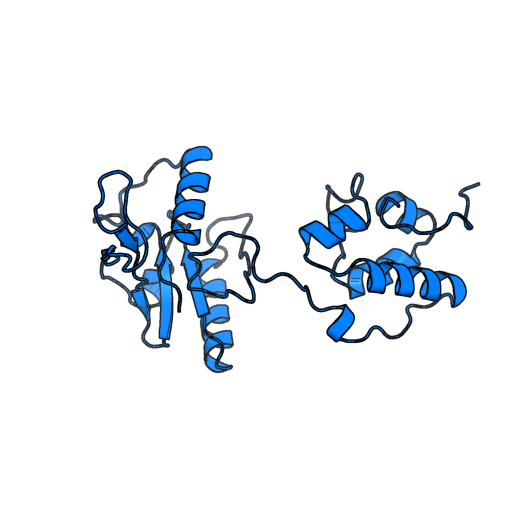24 O O . ARG A 1 85 ? 4.800 -7.758 -1.921 1.00 54.78 85 ARG A O 1
ATOM 631 N N . ARG A 1 86 ? 5.104 -9.288 -0.276 1.00 58.94 86 ARG A N 1
ATOM 632 C CA . ARG A 1 86 ? 4.018 -8.881 0.631 1.00 58.94 86 ARG A CA 1
ATOM 633 C C . ARG A 1 86 ? 4.239 -7.423 1.038 1.00 58.94 86 ARG A C 1
ATOM 635 O O . ARG A 1 86 ? 5.383 -6.967 1.041 1.00 58.94 86 ARG A O 1
ATOM 642 N N . ALA A 1 87 ? 3.168 -6.706 1.363 1.00 57.59 87 ALA A N 1
ATOM 643 C CA . ALA A 1 87 ? 3.229 -5.291 1.718 1.00 57.59 87 ALA A CA 1
ATOM 644 C C . ALA A 1 87 ? 4.462 -4.966 2.600 1.00 57.59 87 ALA A C 1
ATOM 646 O O . ALA A 1 87 ? 4.718 -5.690 3.567 1.00 57.59 87 ALA A O 1
ATOM 647 N N . PRO A 1 88 ? 5.257 -3.929 2.275 1.00 52.12 88 PRO A N 1
ATOM 648 C CA . PRO A 1 88 ? 6.439 -3.590 3.058 1.00 52.12 88 PRO A CA 1
ATOM 649 C C . PRO A 1 88 ? 6.024 -3.171 4.474 1.00 52.12 88 PRO A C 1
ATOM 651 O O . PRO A 1 88 ? 5.225 -2.255 4.645 1.00 52.12 88 PRO A O 1
ATOM 654 N N . GLY A 1 89 ? 6.566 -3.845 5.490 1.00 52.91 89 GLY A N 1
ATOM 655 C CA . GLY A 1 89 ? 6.309 -3.531 6.896 1.00 52.91 89 GLY A CA 1
ATOM 656 C C . GLY A 1 89 ? 6.345 -4.766 7.791 1.00 52.91 89 GLY A C 1
ATOM 657 O O . GLY A 1 89 ? 5.982 -5.864 7.374 1.00 52.91 89 GLY A O 1
ATOM 658 N N . ALA A 1 90 ? 6.777 -4.587 9.040 1.00 52.69 90 ALA A N 1
ATOM 659 C CA . ALA A 1 90 ? 6.593 -5.580 10.092 1.00 52.69 90 ALA A CA 1
ATOM 660 C C . ALA A 1 90 ? 5.139 -5.509 10.578 1.00 52.69 90 ALA A C 1
ATOM 662 O O . ALA A 1 90 ? 4.866 -5.035 11.677 1.00 52.69 90 ALA A O 1
ATOM 663 N N . PHE A 1 91 ? 4.190 -5.917 9.731 1.00 60.53 91 PHE A N 1
ATOM 664 C CA . PHE A 1 91 ? 2.814 -6.103 10.187 1.00 60.53 91 PHE A CA 1
ATOM 665 C C . PHE A 1 91 ? 2.815 -7.055 11.381 1.00 60.53 91 PHE A C 1
ATOM 667 O O . PHE A 1 91 ? 3.705 -7.913 11.472 1.00 60.53 91 PHE A O 1
ATOM 674 N N . SER A 1 92 ? 1.858 -6.897 12.306 1.00 52.09 92 SER A N 1
ATOM 675 C CA . SER A 1 92 ? 1.691 -7.858 13.401 1.00 52.09 92 SER A CA 1
ATOM 676 C C . SER A 1 92 ? 1.781 -9.257 12.781 1.00 52.09 92 SER A C 1
ATOM 678 O O . SER A 1 92 ? 1.077 -9.545 11.817 1.00 52.09 92 SER A O 1
ATOM 680 N N . GLY A 1 93 ? 2.736 -10.095 13.212 1.00 54.31 93 GLY A N 1
ATOM 681 C CA . GLY A 1 93 ? 3.145 -11.325 12.498 1.00 54.31 93 GLY A CA 1
ATOM 682 C C . GLY A 1 93 ? 2.041 -12.380 12.298 1.00 54.31 93 GLY A C 1
ATOM 683 O O . GLY A 1 93 ? 2.312 -13.486 11.846 1.00 54.31 93 GLY A O 1
ATOM 684 N N . ARG A 1 94 ? 0.805 -12.029 12.656 1.00 54.84 94 ARG A N 1
ATOM 685 C CA . ARG A 1 94 ? -0.462 -12.710 12.415 1.00 54.84 94 ARG A CA 1
ATOM 686 C C . ARG A 1 94 ? -1.069 -12.405 11.046 1.00 54.84 94 ARG A C 1
ATOM 688 O O . ARG A 1 94 ? -1.723 -13.275 10.482 1.00 54.84 94 ARG A O 1
ATOM 695 N N . ALA A 1 95 ? -0.848 -11.210 10.505 1.00 59.91 95 ALA A N 1
ATOM 696 C CA . ALA A 1 95 ? -1.462 -10.768 9.264 1.00 59.91 95 ALA A CA 1
ATOM 697 C C . ALA A 1 95 ? -0.486 -10.866 8.090 1.00 59.91 95 ALA A C 1
ATOM 699 O O . ALA A 1 95 ? 0.483 -10.116 7.972 1.00 59.91 95 ALA A O 1
ATOM 700 N N . SER A 1 96 ? -0.766 -11.788 7.172 1.00 68.38 96 SER A N 1
ATOM 701 C CA . SER A 1 96 ? -0.056 -11.872 5.898 1.00 68.38 96 SER A CA 1
ATOM 702 C C . SER A 1 96 ? -0.704 -10.932 4.879 1.00 68.38 96 SER A C 1
ATOM 704 O O . SER A 1 96 ? -1.501 -11.373 4.045 1.00 68.38 96 SER A O 1
ATOM 706 N N . ILE A 1 97 ? -0.346 -9.647 4.914 1.00 77.38 97 ILE A N 1
ATOM 707 C CA . ILE A 1 97 ? -0.842 -8.675 3.931 1.00 77.38 97 ILE A CA 1
ATOM 708 C C . ILE A 1 97 ? -0.146 -8.890 2.584 1.00 77.38 97 ILE A C 1
ATOM 710 O O . ILE A 1 97 ? 1.031 -8.579 2.412 1.00 77.38 97 ILE A O 1
ATOM 714 N N . ALA A 1 98 ? -0.889 -9.415 1.609 1.00 76.44 98 ALA A N 1
ATOM 715 C CA . ALA A 1 98 ? -0.375 -9.651 0.261 1.00 76.44 98 ALA A CA 1
ATOM 716 C C . ALA A 1 98 ? -0.059 -8.340 -0.476 1.00 76.44 98 ALA A C 1
ATOM 718 O O . ALA A 1 98 ? 0.991 -8.228 -1.099 1.00 76.44 98 ALA A O 1
ATOM 719 N N . HIS A 1 99 ? -0.932 -7.335 -0.355 1.00 80.31 99 HIS A N 1
ATOM 720 C CA . HIS A 1 99 ? -0.811 -6.066 -1.071 1.00 80.31 99 HIS A CA 1
ATOM 721 C C . HIS A 1 99 ? -1.184 -4.886 -0.171 1.00 80.31 99 HIS A C 1
ATOM 723 O O . HIS A 1 99 ? -2.205 -4.928 0.512 1.00 80.31 99 HIS A O 1
ATOM 729 N N . ALA A 1 100 ? -0.384 -3.819 -0.217 1.00 81.62 100 ALA A N 1
ATOM 730 C CA . ALA A 1 100 ? -0.722 -2.520 0.356 1.00 81.62 100 ALA A CA 1
ATOM 731 C C . ALA A 1 100 ? -0.826 -1.496 -0.773 1.00 81.62 100 ALA A C 1
ATOM 733 O O . ALA A 1 100 ? 0.093 -1.361 -1.580 1.00 81.62 100 ALA A O 1
ATOM 734 N N . ILE A 1 101 ? -1.956 -0.791 -0.833 1.00 86.81 101 ILE A N 1
ATOM 735 C CA . ILE A 1 101 ? -2.265 0.161 -1.900 1.00 86.81 101 ILE A CA 1
ATOM 736 C C . ILE A 1 101 ? -2.372 1.555 -1.269 1.00 86.81 101 ILE A C 1
ATOM 738 O O . ILE A 1 101 ? -3.390 1.855 -0.641 1.00 86.81 101 ILE A O 1
ATOM 742 N N . PRO A 1 102 ? -1.341 2.411 -1.387 1.00 85.00 102 PRO A N 1
ATOM 743 C CA . PRO A 1 102 ? -1.423 3.776 -0.890 1.00 85.00 102 PRO A CA 1
ATOM 744 C C . PRO A 1 102 ? -2.357 4.602 -1.784 1.00 85.00 102 PRO A C 1
ATOM 746 O O . PRO A 1 102 ? -2.167 4.677 -2.996 1.00 85.00 102 PRO A O 1
ATOM 749 N N . ILE A 1 103 ? -3.355 5.254 -1.183 1.00 86.31 103 ILE A N 1
ATOM 750 C CA . ILE A 1 103 ? -4.254 6.185 -1.877 1.00 86.31 103 ILE A CA 1
ATOM 751 C C . ILE A 1 103 ? -3.931 7.604 -1.406 1.00 86.31 103 ILE A C 1
ATOM 753 O O . ILE A 1 103 ? -4.088 7.927 -0.229 1.00 86.31 103 ILE A O 1
ATOM 757 N N . MET A 1 104 ? -3.479 8.458 -2.324 1.00 83.25 104 MET A N 1
ATOM 758 C CA . MET A 1 104 ? -2.994 9.811 -2.028 1.00 83.25 104 MET A CA 1
ATOM 759 C C . MET A 1 104 ? -3.682 10.863 -2.905 1.00 83.25 104 MET A C 1
ATOM 761 O O . MET A 1 104 ? -4.161 10.563 -3.996 1.00 83.25 104 MET A O 1
ATOM 765 N N . SER A 1 105 ? -3.723 12.109 -2.428 1.00 81.75 105 SER A N 1
ATOM 766 C CA . SER A 1 105 ? -4.200 13.270 -3.187 1.00 81.75 105 SER A CA 1
ATOM 767 C C . SER A 1 105 ? -3.353 14.496 -2.861 1.00 81.75 105 SER A C 1
ATOM 769 O O . SER A 1 105 ? -3.002 14.710 -1.705 1.00 81.75 105 SER A O 1
ATOM 771 N N . GLY A 1 106 ? -3.081 15.332 -3.867 1.00 74.75 106 GLY A N 1
ATOM 772 C CA . GLY A 1 106 ? -2.409 16.623 -3.684 1.00 74.75 106 GLY A CA 1
ATOM 773 C C . GLY A 1 106 ? -3.321 17.752 -3.184 1.00 74.75 106 GLY A C 1
ATOM 774 O O . GLY A 1 106 ? -2.833 18.846 -2.917 1.00 74.75 106 GLY A O 1
ATOM 775 N N . LYS A 1 107 ? -4.641 17.527 -3.096 1.00 76.75 107 LYS A N 1
ATOM 776 C CA . LYS A 1 107 ? -5.639 18.523 -2.661 1.00 76.75 107 LYS A CA 1
ATOM 777 C C . LYS A 1 107 ? -6.735 17.886 -1.798 1.00 76.75 107 LYS A C 1
ATOM 779 O O . LYS A 1 107 ? -7.118 16.733 -2.017 1.00 76.75 107 LYS A O 1
ATOM 784 N N . GLY A 1 108 ? -7.273 18.648 -0.845 1.00 76.31 108 GLY A N 1
ATOM 785 C CA . GLY A 1 108 ? -8.447 18.249 -0.062 1.00 76.31 108 GLY A CA 1
ATOM 786 C C . GLY A 1 108 ? -9.727 18.230 -0.908 1.00 76.31 108 GLY A C 1
ATOM 787 O O . GLY A 1 108 ? -9.820 18.928 -1.914 1.00 76.31 108 GLY A O 1
ATOM 788 N N . GLY A 1 109 ? -10.711 17.414 -0.521 1.00 77.69 109 GLY A N 1
ATOM 789 C CA . GLY A 1 109 ? -12.050 17.424 -1.132 1.00 77.69 109 GLY A CA 1
ATOM 790 C C . GLY A 1 109 ? -12.203 16.709 -2.482 1.00 77.69 109 GLY A C 1
ATOM 791 O O . GLY A 1 109 ? -13.312 16.623 -2.991 1.00 77.69 109 GLY A O 1
ATOM 792 N N . VAL A 1 110 ? -11.144 16.121 -3.048 1.00 85.19 110 VAL A N 1
ATOM 793 C CA . VAL A 1 110 ? -11.205 15.418 -4.353 1.00 85.19 110 VAL A CA 1
ATOM 794 C C . VAL A 1 110 ? -11.930 14.063 -4.322 1.00 85.19 110 VAL A C 1
ATOM 796 O O . VAL A 1 110 ? -11.989 13.370 -5.331 1.00 85.19 110 VAL A O 1
ATOM 799 N N . GLY A 1 111 ? -12.422 13.635 -3.157 1.00 86.69 111 GLY A N 1
ATOM 800 C CA . GLY A 1 111 ? -13.077 12.335 -2.997 1.00 86.69 111 GLY A CA 1
ATOM 801 C C . GLY A 1 111 ? -12.132 11.158 -2.732 1.00 86.69 111 GLY A C 1
ATOM 802 O O . GLY A 1 111 ? -12.534 10.018 -2.937 1.00 86.69 111 GLY A O 1
ATOM 803 N N . LYS A 1 112 ? -10.909 11.392 -2.228 1.00 88.94 112 LYS A N 1
ATOM 804 C CA . LYS A 1 112 ? -9.955 10.329 -1.841 1.00 88.94 112 LYS A CA 1
ATOM 805 C C . LYS A 1 112 ? -10.626 9.216 -1.022 1.00 88.94 112 LYS A C 1
ATOM 807 O O . LYS A 1 112 ? -10.533 8.051 -1.385 1.00 88.94 112 LYS A O 1
ATOM 812 N N . SER A 1 113 ? -11.339 9.579 0.047 1.00 87.69 113 SER A N 1
ATOM 813 C CA . SER A 1 113 ? -11.991 8.613 0.943 1.00 87.69 113 SER A CA 1
ATOM 814 C C . SER A 1 113 ? -13.111 7.830 0.251 1.00 87.69 113 SER A C 1
ATOM 816 O O . SER A 1 113 ? -13.252 6.631 0.475 1.00 87.69 113 SER A O 1
ATOM 818 N N . LEU A 1 114 ? -13.858 8.477 -0.652 1.00 89.75 114 LEU A N 1
ATOM 819 C CA . LEU A 1 114 ? -14.869 7.811 -1.473 1.00 89.75 114 LEU A CA 1
ATOM 820 C C . LEU A 1 114 ? -14.225 6.773 -2.402 1.00 89.75 114 LEU A C 1
ATOM 822 O O . LEU A 1 114 ? -14.683 5.634 -2.455 1.00 89.75 114 LEU A O 1
ATOM 826 N N . VAL A 1 115 ? -13.141 7.140 -3.091 1.00 92.00 115 VAL A N 1
ATOM 827 C CA . VAL A 1 115 ? -12.399 6.223 -3.972 1.00 92.00 115 VAL A CA 1
ATOM 828 C C . VAL A 1 115 ? -11.841 5.039 -3.182 1.00 92.00 115 VAL A C 1
ATOM 830 O O . VAL A 1 115 ? -12.004 3.897 -3.612 1.00 92.00 115 VAL A O 1
ATOM 833 N N . THR A 1 116 ? -11.257 5.279 -2.005 1.00 92.81 116 THR A N 1
ATOM 834 C CA . THR A 1 116 ? -10.777 4.213 -1.111 1.00 92.81 116 THR A CA 1
ATOM 835 C C . THR A 1 116 ? -11.903 3.254 -0.717 1.00 92.81 116 THR A C 1
ATOM 837 O O . THR A 1 116 ? -11.735 2.038 -0.821 1.00 92.81 116 THR A O 1
ATOM 840 N N . ALA A 1 117 ? -13.067 3.773 -0.311 1.00 92.81 117 ALA A N 1
ATOM 841 C CA . ALA A 1 117 ? -14.209 2.946 0.078 1.00 92.81 117 ALA A CA 1
ATOM 842 C C . ALA A 1 117 ? -14.742 2.104 -1.095 1.00 92.81 117 ALA A C 1
ATOM 844 O O . ALA A 1 117 ? -14.974 0.903 -0.943 1.00 92.81 117 ALA A O 1
ATOM 845 N N . LEU A 1 118 ? -14.881 2.701 -2.285 1.00 94.62 118 LEU A N 1
ATOM 846 C CA . LEU A 1 118 ? -15.331 1.995 -3.489 1.00 94.62 118 LEU A CA 1
ATOM 847 C C . LEU A 1 118 ? -14.345 0.904 -3.922 1.00 94.62 118 LEU A C 1
ATOM 849 O O . LEU A 1 118 ? -14.774 -0.199 -4.269 1.00 94.62 118 LEU A O 1
ATOM 853 N N . LEU A 1 119 ? -13.039 1.179 -3.855 1.00 95.25 119 LEU A N 1
ATOM 854 C CA . LEU A 1 119 ? -12.002 0.186 -4.134 1.00 95.25 119 LEU A CA 1
ATOM 855 C C . LEU A 1 119 ? -12.097 -0.994 -3.160 1.00 95.25 119 LEU A C 1
ATOM 857 O O . LEU A 1 119 ? -12.107 -2.147 -3.594 1.00 95.25 119 LEU A O 1
ATOM 861 N N . ALA A 1 120 ? -12.225 -0.717 -1.861 1.00 95.00 120 ALA A N 1
ATOM 862 C CA . ALA A 1 120 ? -12.335 -1.752 -0.841 1.00 95.00 120 ALA A CA 1
ATOM 863 C C . ALA A 1 120 ? -13.577 -2.636 -1.040 1.00 95.00 120 ALA A C 1
ATOM 865 O O . ALA A 1 120 ? -13.477 -3.863 -1.007 1.00 95.00 120 ALA A O 1
ATOM 866 N N . ILE A 1 121 ? -14.730 -2.028 -1.337 1.00 95.19 121 ILE A N 1
ATOM 867 C CA . ILE A 1 121 ? -15.968 -2.752 -1.666 1.00 95.19 121 ILE A CA 1
ATOM 868 C C . ILE A 1 121 ? -15.781 -3.604 -2.928 1.00 95.19 121 ILE A C 1
ATOM 870 O O . ILE A 1 121 ? -16.196 -4.763 -2.954 1.00 95.19 121 ILE A O 1
ATOM 874 N N . GLY A 1 122 ? -15.139 -3.065 -3.967 1.00 96.50 122 GLY A N 1
ATOM 875 C CA . GLY A 1 122 ? -14.854 -3.793 -5.204 1.00 96.50 122 GLY A CA 1
ATOM 876 C C . GLY A 1 122 ? -13.976 -5.027 -4.979 1.00 96.50 122 GLY A C 1
ATOM 877 O O . GLY A 1 122 ? -14.291 -6.108 -5.476 1.00 96.50 122 GLY A O 1
ATOM 878 N N . LEU A 1 123 ? -12.913 -4.894 -4.182 1.00 95.12 123 LEU A N 1
ATOM 879 C CA . LEU A 1 123 ? -12.038 -6.010 -3.812 1.00 95.12 123 LEU A CA 1
ATOM 880 C C . LEU A 1 123 ? -12.773 -7.046 -2.950 1.00 95.12 123 LEU A C 1
ATOM 882 O O . LEU A 1 123 ? -12.681 -8.247 -3.203 1.00 95.12 123 LEU A O 1
ATOM 886 N N . ARG A 1 124 ? -13.583 -6.598 -1.990 1.00 93.50 124 ARG A N 1
ATOM 887 C CA . ARG A 1 124 ? -14.381 -7.484 -1.136 1.00 93.50 124 ARG A CA 1
ATOM 888 C C . ARG A 1 124 ? -15.436 -8.270 -1.917 1.00 93.50 124 ARG A C 1
ATOM 890 O O . ARG A 1 124 ? -15.656 -9.446 -1.625 1.00 93.50 124 ARG A O 1
ATOM 897 N N . ARG A 1 125 ? -16.041 -7.661 -2.946 1.00 93.06 125 ARG A N 1
ATOM 898 C CA . ARG A 1 125 ? -16.944 -8.333 -3.905 1.00 93.06 125 ARG A CA 1
ATOM 899 C C . ARG A 1 125 ? -16.237 -9.396 -4.745 1.00 93.06 125 ARG A C 1
ATOM 901 O O . ARG A 1 125 ? -16.882 -10.345 -5.166 1.00 93.06 125 ARG A O 1
ATOM 908 N N . LYS A 1 126 ? -14.924 -9.271 -4.947 1.00 93.38 126 LYS A N 1
ATOM 909 C CA . LYS A 1 126 ? -14.065 -10.299 -5.557 1.00 93.38 126 LYS A CA 1
ATOM 910 C C . LYS A 1 126 ? -13.517 -11.310 -4.537 1.00 93.38 126 LYS A C 1
ATOM 912 O O . LYS A 1 126 ? -12.573 -12.028 -4.837 1.00 93.38 126 LYS A O 1
ATOM 917 N N . HIS A 1 127 ? -14.100 -11.365 -3.339 1.00 91.62 127 HIS A N 1
ATOM 918 C CA . HIS A 1 127 ? -13.749 -12.283 -2.251 1.00 91.62 127 HIS A CA 1
ATOM 919 C C . HIS A 1 127 ? -12.371 -12.071 -1.601 1.00 91.62 127 HIS A C 1
ATOM 921 O O . HIS A 1 127 ? -11.961 -12.891 -0.779 1.00 91.62 127 HIS A O 1
ATOM 927 N N . TYR A 1 128 ? -11.684 -10.956 -1.866 1.00 91.38 128 TYR A N 1
ATOM 928 C CA . TYR A 1 128 ? -10.457 -10.620 -1.142 1.00 91.38 128 TYR A CA 1
ATOM 929 C C . TYR A 1 128 ? -10.754 -10.199 0.304 1.00 91.38 128 TYR A C 1
ATOM 931 O O . TYR A 1 128 ? -11.770 -9.556 0.583 1.00 91.38 128 TYR A O 1
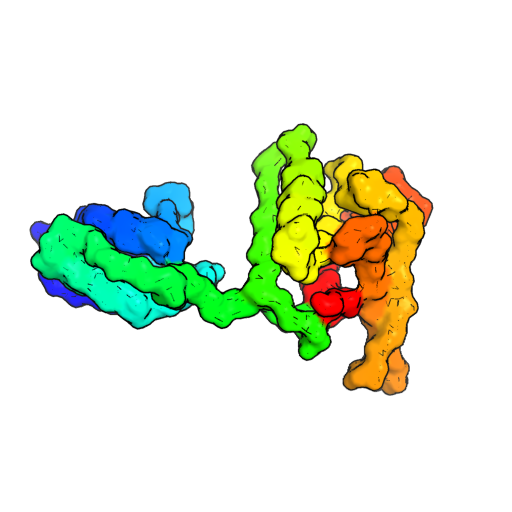ATOM 939 N N . ARG A 1 129 ? -9.840 -10.523 1.228 1.00 90.38 129 ARG A N 1
ATOM 940 C CA . ARG A 1 129 ? -9.787 -9.905 2.564 1.00 90.38 129 ARG A CA 1
ATOM 941 C C . ARG A 1 129 ? -9.231 -8.495 2.423 1.00 90.38 129 ARG A C 1
ATOM 943 O O . ARG A 1 129 ? -8.231 -8.303 1.734 1.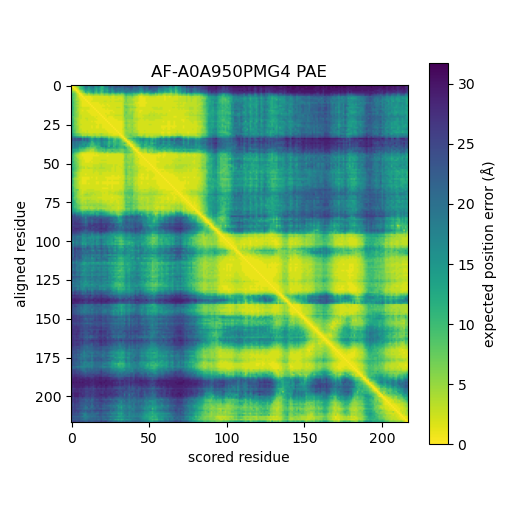00 90.38 129 ARG A O 1
ATOM 950 N N . VAL A 1 130 ? -9.914 -7.519 3.013 1.00 93.00 130 VAL A N 1
ATOM 951 C CA . VAL A 1 130 ? -9.613 -6.101 2.810 1.00 93.00 130 VAL A CA 1
ATOM 952 C C . VAL A 1 130 ? -9.650 -5.382 4.147 1.00 93.00 130 VAL A C 1
ATOM 954 O O . VAL A 1 130 ? -10.662 -5.429 4.846 1.00 93.00 130 VAL A O 1
ATOM 957 N N . GLY A 1 131 ? -8.556 -4.686 4.441 1.00 91.44 131 GLY A N 1
ATOM 958 C CA . GLY A 1 131 ? -8.456 -3.713 5.516 1.00 91.44 131 GLY A CA 1
ATOM 959 C C . GLY A 1 131 ? -8.272 -2.305 4.953 1.00 91.44 131 GLY A C 1
ATOM 960 O O . GLY A 1 131 ? -7.651 -2.127 3.902 1.00 91.44 131 GLY A O 1
ATOM 961 N N . ILE A 1 132 ? -8.807 -1.304 5.645 1.00 91.25 132 ILE A N 1
ATOM 962 C CA . ILE A 1 132 ? -8.561 0.111 5.376 1.00 91.25 132 ILE A CA 1
ATOM 963 C C . ILE A 1 132 ? -7.897 0.720 6.602 1.00 91.25 132 ILE A C 1
ATOM 965 O O . ILE A 1 132 ? -8.461 0.711 7.696 1.00 91.25 132 ILE A O 1
ATOM 969 N N . LEU A 1 133 ? -6.717 1.294 6.384 1.00 87.38 133 LEU A N 1
ATOM 970 C CA . LEU A 1 133 ? -6.051 2.157 7.343 1.00 87.38 133 LEU A CA 1
ATOM 971 C C . LEU A 1 133 ? -6.271 3.618 6.942 1.00 87.38 133 LEU A C 1
ATOM 973 O O . LEU A 1 133 ? -5.755 4.076 5.922 1.00 87.38 133 LEU A O 1
ATOM 977 N N . ASP A 1 134 ? -7.037 4.340 7.748 1.00 84.12 134 ASP A N 1
ATOM 978 C CA . ASP A 1 134 ? -7.372 5.742 7.540 1.00 84.12 134 ASP A CA 1
ATOM 979 C C . ASP A 1 134 ? -6.566 6.639 8.489 1.00 84.12 134 ASP A C 1
ATOM 981 O O . ASP A 1 134 ? -6.837 6.745 9.684 1.00 84.12 134 ASP A O 1
ATOM 985 N N . ALA A 1 135 ? -5.542 7.285 7.936 1.00 72.94 135 ALA A N 1
ATOM 986 C CA . ALA A 1 135 ? -4.731 8.280 8.636 1.00 72.94 135 ALA A CA 1
ATOM 987 C C . ALA A 1 135 ? -5.232 9.722 8.408 1.00 72.94 135 ALA A C 1
ATOM 989 O O . ALA A 1 135 ? -4.547 10.668 8.794 1.00 72.94 135 ALA A O 1
ATOM 990 N N . ASP A 1 136 ? -6.376 9.905 7.737 1.00 67.50 136 ASP A N 1
ATOM 991 C CA . ASP A 1 136 ? -6.917 11.227 7.423 1.00 67.50 136 ASP A CA 1
ATOM 992 C C . ASP A 1 136 ? -7.810 11.730 8.559 1.00 67.50 136 ASP A C 1
ATOM 994 O O . ASP A 1 136 ? -8.816 11.115 8.904 1.00 67.50 136 ASP A O 1
ATOM 998 N N . ILE A 1 137 ? -7.427 12.854 9.150 1.00 58.81 137 ILE A N 1
ATOM 999 C CA . ILE A 1 137 ? -8.044 13.397 10.372 1.00 58.81 137 ILE A CA 1
ATOM 1000 C C . ILE A 1 137 ? -8.921 14.604 10.043 1.00 58.81 137 ILE A C 1
ATOM 1002 O O . ILE A 1 137 ? -9.764 15.025 10.826 1.00 58.81 137 ILE A O 1
ATOM 1006 N N . THR A 1 138 ? -8.752 15.157 8.843 1.00 53.66 138 THR A N 1
ATOM 1007 C CA . THR A 1 138 ? -9.411 16.383 8.401 1.00 53.66 138 THR A CA 1
ATOM 1008 C C . THR A 1 138 ? -10.332 16.079 7.220 1.00 53.66 138 THR A C 1
ATOM 1010 O O . THR A 1 138 ? -9.986 16.332 6.066 1.00 53.66 138 THR A O 1
ATOM 1013 N N . GLY A 1 139 ? -11.514 15.516 7.487 1.00 54.91 139 GLY A N 1
ATOM 1014 C CA . GLY A 1 139 ? -12.542 15.300 6.463 1.00 54.91 139 GLY A CA 1
ATOM 1015 C C . GLY A 1 139 ? -13.628 14.292 6.859 1.00 54.91 139 GLY A C 1
ATOM 1016 O O . GLY A 1 139 ? -13.517 13.653 7.902 1.00 54.91 139 GLY A O 1
ATOM 1017 N N . PRO A 1 140 ? -14.683 14.116 6.031 1.00 56.31 140 PRO A N 1
ATOM 1018 C CA . PRO A 1 140 ? -15.632 13.022 6.208 1.00 56.31 140 PRO A CA 1
ATOM 1019 C C . PRO A 1 140 ? -14.871 11.692 6.181 1.00 56.31 140 PRO A C 1
ATOM 1021 O O . PRO A 1 140 ? -14.275 11.307 5.169 1.00 56.31 140 PRO A O 1
ATOM 1024 N N . SER A 1 141 ? -14.846 11.046 7.341 1.00 71.75 141 SER A N 1
ATOM 1025 C CA . SER A 1 141 ? -13.949 9.940 7.640 1.00 71.75 141 SER A CA 1
ATOM 1026 C C . SER A 1 141 ? -14.401 8.646 6.956 1.00 71.75 141 SER A C 1
ATOM 1028 O O . SER A 1 141 ? -15.594 8.435 6.708 1.00 71.75 141 SER A O 1
ATOM 1030 N N . ILE A 1 142 ? -13.453 7.755 6.643 1.00 87.25 142 ILE A N 1
ATOM 1031 C CA . ILE A 1 142 ? -13.769 6.403 6.153 1.00 87.25 142 ILE A CA 1
ATOM 1032 C C . ILE A 1 142 ? -14.787 5.691 7.069 1.00 87.25 142 ILE A C 1
ATOM 1034 O O . ILE A 1 142 ? -15.751 5.139 6.534 1.00 87.25 142 ILE A O 1
ATOM 1038 N N . PRO A 1 143 ? -14.657 5.734 8.414 1.00 86.75 143 PRO A N 1
ATOM 1039 C CA . PRO A 1 143 ? -15.667 5.202 9.327 1.00 86.75 143 PRO A CA 1
ATOM 1040 C C . PRO A 1 143 ? -17.093 5.660 9.016 1.00 86.75 143 PRO A C 1
ATOM 1042 O O . PRO A 1 143 ? -17.992 4.825 8.906 1.00 86.75 143 PRO A O 1
ATOM 1045 N N . LYS A 1 144 ? -17.295 6.959 8.761 1.00 84.25 144 LYS A N 1
ATOM 1046 C CA . LYS A 1 144 ? -18.614 7.524 8.448 1.00 84.25 144 LYS A CA 1
ATOM 1047 C C . LYS A 1 144 ? -19.211 6.944 7.164 1.00 84.25 144 LYS A C 1
ATOM 1049 O O . LYS A 1 144 ? -20.406 6.665 7.126 1.00 84.25 144 LYS A O 1
ATOM 1054 N N . LEU A 1 145 ? -18.393 6.706 6.134 1.00 87.81 145 LEU A N 1
ATOM 1055 C CA . LEU A 1 145 ? -18.841 6.076 4.882 1.00 87.81 145 LEU A CA 1
ATOM 1056 C C . LEU A 1 145 ? -19.303 4.625 5.079 1.00 87.81 145 LEU A C 1
ATOM 1058 O O . LEU A 1 145 ? -20.161 4.151 4.337 1.00 87.81 145 LEU A O 1
ATOM 1062 N N . PHE A 1 146 ? -18.753 3.932 6.076 1.00 89.25 146 PHE A N 1
ATOM 1063 C CA . PHE A 1 146 ? -19.136 2.565 6.428 1.00 89.25 146 PHE A CA 1
ATOM 1064 C C . PHE A 1 146 ? -20.181 2.483 7.553 1.00 89.25 146 PHE A C 1
ATOM 1066 O O . PHE A 1 146 ? -20.584 1.373 7.906 1.00 89.25 146 PHE A O 1
ATOM 1073 N N . GLY A 1 147 ? -20.644 3.622 8.085 1.00 86.38 147 GLY A N 1
ATOM 1074 C CA . GLY A 1 147 ? -21.583 3.676 9.211 1.00 86.38 147 GLY A CA 1
ATOM 1075 C C . GLY A 1 147 ? -20.988 3.157 10.522 1.00 86.38 147 GLY A C 1
ATOM 1076 O O . GLY A 1 147 ? -21.698 2.552 11.321 1.00 86.38 147 GLY A O 1
ATOM 1077 N N . LEU A 1 148 ? -19.676 3.323 10.708 1.00 85.31 148 LEU A N 1
ATOM 1078 C CA . LEU A 1 148 ? -18.946 2.911 11.904 1.00 85.31 148 LEU A CA 1
ATOM 1079 C C . LEU A 1 148 ? -18.858 4.094 12.871 1.00 85.31 148 LEU A C 1
ATOM 1081 O O . LEU A 1 148 ? -18.289 5.129 12.527 1.00 85.31 148 LEU A O 1
ATOM 1085 N N . HIS A 1 149 ? -19.424 3.922 14.064 1.00 74.81 149 HIS A N 1
ATOM 1086 C CA . HIS A 1 149 ? -19.523 4.968 15.091 1.00 74.81 149 HIS A CA 1
ATOM 1087 C C . HIS A 1 149 ? -18.895 4.568 16.430 1.00 74.81 149 HIS A C 1
ATOM 1089 O O . HIS A 1 149 ? -18.789 5.393 17.330 1.00 74.81 149 HIS A O 1
ATOM 1095 N N . GLU A 1 150 ? -18.500 3.305 16.577 1.00 70.19 150 GLU A N 1
ATOM 1096 C CA . GLU A 1 150 ? -17.950 2.789 17.826 1.00 70.19 150 GLU A CA 1
ATOM 1097 C C . GLU A 1 150 ? -16.436 3.047 17.903 1.00 70.19 150 GLU A C 1
ATOM 1099 O O . GLU A 1 150 ? -15.740 2.872 16.893 1.00 70.19 150 GLU A O 1
ATOM 1104 N N . PRO A 1 151 ? -15.909 3.442 19.079 1.00 68.75 151 PRO A N 1
ATOM 1105 C CA . PRO A 1 151 ? -14.471 3.520 19.309 1.00 68.75 151 PRO A CA 1
ATOM 1106 C C . PRO A 1 151 ? -13.783 2.178 19.045 1.00 68.75 151 PRO A C 1
ATOM 1108 O O . PRO A 1 151 ? -14.372 1.109 19.224 1.00 68.75 151 PRO A O 1
ATOM 1111 N N . LEU A 1 152 ? -12.509 2.221 18.653 1.00 76.75 152 LEU A N 1
ATOM 1112 C CA . LEU A 1 152 ? -11.735 0.997 18.439 1.00 76.75 152 LEU A CA 1
ATOM 1113 C C . LEU A 1 152 ? -11.562 0.228 19.754 1.00 76.75 152 LEU A C 1
ATOM 1115 O O . LEU A 1 152 ? -11.116 0.780 20.760 1.00 76.75 152 LEU A O 1
ATOM 1119 N N . ALA A 1 153 ? -11.867 -1.068 19.731 1.00 79.12 153 ALA A N 1
ATOM 1120 C CA . ALA A 1 153 ? -11.646 -1.937 20.878 1.00 79.12 153 ALA A CA 1
ATOM 1121 C C . ALA A 1 153 ? -10.155 -2.277 21.032 1.00 79.12 153 ALA A C 1
ATOM 1123 O O . ALA A 1 153 ? -9.448 -2.527 20.051 1.00 79.12 153 ALA A O 1
ATOM 1124 N N . ILE A 1 154 ? -9.687 -2.338 22.279 1.00 81.50 154 ILE A N 1
ATOM 1125 C CA . ILE A 1 154 ? -8.343 -2.806 22.627 1.00 81.50 154 ILE A CA 1
ATOM 1126 C C . ILE A 1 154 ? -8.454 -4.241 23.142 1.00 81.50 154 ILE A C 1
ATOM 1128 O O . ILE A 1 154 ? -9.160 -4.505 24.114 1.00 81.50 154 ILE A O 1
ATOM 1132 N N . SER A 1 155 ? -7.726 -5.153 22.509 1.00 78.31 155 SER A N 1
ATOM 1133 C CA . SER A 1 155 ? -7.624 -6.560 22.897 1.00 78.31 155 SER A CA 1
ATOM 1134 C C . SER A 1 155 ? -6.201 -6.875 23.355 1.00 78.31 155 SER A C 1
ATOM 1136 O O . SER A 1 155 ? -5.241 -6.265 22.895 1.00 78.31 155 SER A O 1
ATOM 1138 N N . ALA A 1 156 ? -6.041 -7.835 24.259 1.00 76.88 156 ALA A N 1
ATOM 1139 C CA . ALA A 1 156 ? -4.724 -8.320 24.664 1.00 76.88 156 ALA A CA 1
ATOM 1140 C C . ALA A 1 156 ? -4.100 -9.196 23.564 1.00 76.88 156 ALA A C 1
ATOM 1142 O O . ALA A 1 156 ? -4.794 -10.041 23.004 1.00 76.88 156 ALA A O 1
ATOM 1143 N N . ASP A 1 157 ? -2.801 -9.049 23.294 1.00 72.12 157 ASP A N 1
ATOM 1144 C CA . ASP A 1 157 ? -2.023 -9.990 22.488 1.00 72.12 157 ASP A CA 1
ATOM 1145 C C . ASP A 1 157 ? -1.774 -11.283 23.296 1.00 72.12 157 ASP A C 1
ATOM 1147 O O . ASP A 1 157 ? -1.039 -11.251 24.284 1.00 72.12 157 ASP A O 1
ATOM 1151 N N . PRO A 1 158 ? -2.310 -12.444 22.876 1.00 66.12 158 PRO A N 1
ATOM 1152 C CA . PRO A 1 158 ? -2.041 -13.737 23.507 1.00 66.12 158 PRO A CA 1
ATOM 1153 C C . PRO A 1 158 ? -0.581 -14.211 23.435 1.00 66.12 158 PRO A C 1
ATOM 1155 O O . PRO A 1 158 ? -0.234 -15.186 24.098 1.00 66.12 158 PRO A O 1
ATOM 1158 N N . HIS A 1 159 ? 0.258 -13.618 22.578 1.00 66.62 159 HIS A N 1
ATOM 1159 C CA . HIS A 1 159 ? 1.610 -14.117 22.281 1.00 66.62 159 HIS A CA 1
ATOM 1160 C C . HIS A 1 159 ? 2.727 -13.121 22.586 1.00 66.62 159 HIS A C 1
ATOM 1162 O O . HIS A 1 159 ? 3.900 -13.477 22.467 1.00 66.62 159 HIS A O 1
ATOM 1168 N N . LYS A 1 160 ? 2.394 -11.887 22.973 1.00 67.62 160 LYS A N 1
ATOM 1169 C CA . LYS A 1 160 ? 3.383 -10.873 23.338 1.00 67.62 160 LYS A CA 1
ATOM 1170 C C . LYS A 1 160 ? 3.023 -10.229 24.655 1.00 67.62 160 LYS A C 1
ATOM 1172 O O . LYS A 1 160 ? 1.884 -9.832 24.882 1.00 67.62 160 LYS A O 1
ATOM 1177 N N . THR A 1 161 ? 4.037 -10.067 25.490 1.00 69.31 161 THR A N 1
ATOM 1178 C CA . THR A 1 161 ? 3.945 -9.318 26.734 1.00 69.31 161 THR A CA 1
ATOM 1179 C C . THR A 1 161 ? 4.783 -8.050 26.650 1.00 69.31 161 THR A C 1
ATOM 1181 O O . THR A 1 161 ? 5.818 -8.005 25.984 1.00 69.31 161 THR A O 1
ATOM 1184 N N . THR A 1 162 ? 4.341 -7.006 27.336 1.00 74.69 162 THR A N 1
ATOM 1185 C CA . THR A 1 162 ? 5.125 -5.808 27.610 1.00 74.69 162 THR A CA 1
ATOM 1186 C C . THR A 1 162 ? 6.362 -6.165 28.449 1.00 74.69 162 THR A C 1
ATOM 1188 O O . THR A 1 162 ? 6.407 -7.237 29.063 1.00 74.69 162 THR A O 1
ATOM 1191 N N . PRO A 1 163 ? 7.366 -5.273 28.543 1.00 71.44 163 PRO A N 1
ATOM 1192 C CA . PRO A 1 163 ? 8.516 -5.471 29.430 1.00 71.44 163 PRO A CA 1
ATOM 1193 C C . PRO A 1 163 ? 8.131 -5.693 30.902 1.00 71.44 163 PRO A C 1
ATOM 1195 O O . PRO A 1 163 ? 8.900 -6.281 31.653 1.00 71.44 163 PRO A O 1
ATOM 1198 N N . GLN A 1 164 ? 6.938 -5.245 31.310 1.00 79.50 164 GLN A N 1
ATOM 1199 C CA . GLN A 1 164 ? 6.377 -5.452 32.648 1.00 79.50 164 GLN A CA 1
ATOM 1200 C C . GLN A 1 164 ? 5.634 -6.796 32.805 1.00 79.50 164 GLN A C 1
ATOM 1202 O O . GLN A 1 164 ? 5.013 -7.028 33.839 1.00 79.50 164 GLN A O 1
ATOM 1207 N N . GLY A 1 165 ? 5.657 -7.673 31.795 1.00 77.00 165 GLY A N 1
ATOM 1208 C CA . GLY A 1 165 ? 5.024 -8.996 31.834 1.00 77.00 165 GLY A CA 1
ATOM 1209 C C . GLY A 1 165 ? 3.507 -8.999 31.610 1.00 77.00 165 GLY A C 1
ATOM 1210 O O . GLY A 1 165 ? 2.877 -10.041 31.768 1.00 77.00 165 GLY A O 1
ATOM 1211 N N . GLN A 1 166 ? 2.904 -7.866 31.235 1.00 75.75 166 GLN A N 1
ATOM 1212 C CA . GLN A 1 166 ? 1.472 -7.788 30.919 1.00 75.75 166 GLN A CA 1
ATOM 1213 C C . GLN A 1 166 ? 1.216 -8.075 29.438 1.00 75.75 166 GLN A C 1
ATOM 1215 O O . GLN A 1 166 ? 2.088 -7.777 28.630 1.00 75.75 166 GLN A O 1
ATOM 1220 N N . PRO A 1 167 ? 0.049 -8.601 29.031 1.00 74.56 167 PRO A N 1
ATOM 1221 C CA . PRO A 1 167 ? -0.270 -8.770 27.614 1.00 74.56 167 PRO A CA 1
ATOM 1222 C C . PRO A 1 167 ? -0.159 -7.449 26.843 1.00 74.56 167 PRO A C 1
ATOM 1224 O O . PRO A 1 167 ? -0.631 -6.408 27.305 1.00 74.56 167 PRO A O 1
ATOM 1227 N N . GLN A 1 168 ? 0.475 -7.475 25.672 1.00 77.69 168 GLN A N 1
ATOM 1228 C CA . GLN A 1 168 ? 0.614 -6.285 24.834 1.00 77.69 168 GLN A CA 1
ATOM 1229 C C . GLN A 1 168 ? -0.768 -5.868 24.298 1.00 77.69 168 GLN A C 1
ATOM 1231 O O . GLN A 1 168 ? -1.450 -6.705 23.715 1.00 77.69 168 GLN A O 1
ATOM 1236 N N . PRO A 1 169 ? -1.211 -4.610 24.462 1.00 76.06 169 PRO A N 1
ATOM 1237 C CA . PRO A 1 169 ? -2.482 -4.167 23.900 1.00 76.06 169 PRO A CA 1
ATOM 1238 C C . PRO A 1 169 ? -2.396 -4.081 22.371 1.00 76.06 169 PRO A C 1
ATOM 1240 O O . PRO A 1 169 ? -1.422 -3.561 21.822 1.00 76.06 169 PRO A O 1
ATOM 1243 N N . LEU A 1 170 ? -3.431 -4.567 21.692 1.00 79.44 170 LEU A N 1
ATOM 1244 C CA . LEU A 1 170 ? -3.611 -4.504 20.248 1.00 79.44 170 LEU A CA 1
ATOM 1245 C C . LEU A 1 170 ? -4.962 -3.889 19.900 1.00 79.44 170 LEU A C 1
ATOM 1247 O O . LEU A 1 170 ? -5.975 -4.130 20.554 1.00 79.44 170 LEU A O 1
ATOM 1251 N N . ILE A 1 171 ? -4.975 -3.125 18.819 1.00 83.06 171 ILE A N 1
ATOM 1252 C CA . ILE A 1 171 ? -6.168 -2.508 18.259 1.00 83.06 171 ILE A CA 1
ATOM 1253 C C . ILE A 1 171 ? -6.941 -3.573 17.479 1.00 83.06 171 ILE A C 1
ATOM 1255 O O . ILE A 1 171 ? -6.410 -4.210 16.564 1.00 83.06 171 ILE A O 1
ATOM 1259 N N . THR A 1 172 ? -8.210 -3.747 17.831 1.00 86.06 172 THR A N 1
ATOM 1260 C CA . THR A 1 172 ? -9.153 -4.573 17.073 1.00 86.06 172 THR A CA 1
ATOM 1261 C C . THR A 1 172 ? -9.822 -3.686 16.025 1.00 86.06 172 THR A C 1
ATOM 1263 O O . THR A 1 172 ? -10.417 -2.671 16.399 1.00 86.06 172 THR A O 1
ATOM 1266 N N . PRO A 1 173 ? -9.711 -4.006 14.724 1.00 87.50 173 PRO A N 1
ATOM 1267 C CA . PRO A 1 173 ? -10.325 -3.191 13.687 1.00 87.50 173 PRO A CA 1
ATOM 1268 C C . PRO A 1 173 ? -11.851 -3.204 13.806 1.00 87.50 173 PRO A C 1
ATOM 1270 O O . PRO A 1 173 ? -12.458 -4.231 14.111 1.00 87.50 173 PRO A O 1
ATOM 1273 N N . ALA A 1 174 ? -12.480 -2.069 13.505 1.00 88.69 174 ALA A N 1
ATOM 1274 C CA . ALA A 1 174 ? -13.926 -2.013 13.348 1.00 88.69 174 ALA A CA 1
ATOM 1275 C C . ALA A 1 174 ? -14.319 -2.734 12.052 1.00 88.69 174 ALA A C 1
ATOM 1277 O O . ALA A 1 174 ? -13.680 -2.556 11.015 1.00 88.69 174 ALA A O 1
ATOM 1278 N N . VAL A 1 175 ? -15.373 -3.547 12.083 1.00 90.00 175 VAL A N 1
ATOM 1279 C CA . VAL A 1 175 ? -15.784 -4.348 10.923 1.00 90.00 175 VAL A CA 1
ATOM 1280 C C . VAL A 1 175 ? -17.064 -3.775 10.331 1.00 90.00 175 VAL A C 1
ATOM 1282 O O . VAL A 1 175 ? -18.106 -3.726 10.979 1.00 90.00 175 VAL A O 1
ATOM 1285 N N . SER A 1 176 ? -16.999 -3.343 9.072 1.00 91.31 176 SER A N 1
ATOM 1286 C CA . SER A 1 176 ? -18.187 -2.882 8.346 1.00 91.31 176 SER A CA 1
ATOM 1287 C C . SER A 1 176 ? -19.139 -4.035 8.008 1.00 91.31 176 SER A C 1
ATOM 1289 O O . SER A 1 176 ? -18.748 -5.201 7.951 1.00 91.31 176 SER A O 1
ATOM 1291 N N . ARG A 1 177 ? -20.385 -3.708 7.637 1.00 88.69 177 ARG A N 1
ATOM 1292 C CA . ARG A 1 177 ? -21.386 -4.696 7.172 1.00 88.69 177 ARG A CA 1
ATOM 1293 C C . ARG A 1 177 ? -20.928 -5.517 5.960 1.00 88.69 177 ARG A C 1
ATOM 1295 O O . ARG A 1 177 ? -21.462 -6.590 5.715 1.00 88.69 177 ARG A O 1
ATOM 1302 N N . SER A 1 178 ? -19.958 -5.010 5.197 1.00 89.19 178 SER A N 1
ATOM 1303 C CA . SER A 1 178 ? -19.364 -5.720 4.059 1.00 89.19 178 SER A CA 1
ATOM 1304 C C . SER A 1 178 ? -18.167 -6.595 4.452 1.00 89.19 178 SER A C 1
ATOM 1306 O O . SER A 1 178 ? -17.472 -7.072 3.564 1.00 89.19 178 SER A O 1
ATOM 1308 N N . ALA A 1 179 ? -17.902 -6.810 5.747 1.00 90.81 179 ALA A N 1
ATOM 1309 C CA . ALA A 1 179 ? -16.724 -7.522 6.255 1.00 90.81 179 ALA A CA 1
ATOM 1310 C C . ALA A 1 179 ? -15.389 -6.889 5.809 1.00 90.81 179 ALA A C 1
ATOM 1312 O O . ALA A 1 179 ? -14.426 -7.584 5.490 1.00 90.81 179 ALA A O 1
ATOM 1313 N N . ILE A 1 180 ? -15.361 -5.555 5.740 1.00 93.25 180 ILE A N 1
ATOM 1314 C CA . ILE A 1 180 ? -14.135 -4.768 5.546 1.00 93.25 180 ILE A CA 1
ATOM 1315 C C . ILE A 1 180 ? -13.691 -4.274 6.917 1.00 93.25 180 ILE A C 1
ATOM 1317 O O . ILE A 1 180 ? -14.490 -3.637 7.610 1.00 93.25 180 ILE A O 1
ATOM 1321 N N . GLU A 1 181 ? -12.444 -4.570 7.272 1.00 91.75 181 GLU A N 1
ATOM 1322 C CA . GLU A 1 181 ? -11.794 -4.109 8.498 1.00 91.75 181 GLU A CA 1
ATOM 1323 C C . GLU A 1 181 ? -11.359 -2.654 8.334 1.00 91.75 181 GLU A C 1
ATOM 1325 O O . GLU A 1 181 ? -10.768 -2.282 7.321 1.00 91.75 181 GLU A O 1
ATOM 1330 N N . VAL A 1 182 ? -11.656 -1.809 9.312 1.00 90.12 182 VAL A N 1
ATOM 1331 C CA . VAL A 1 182 ? -11.369 -0.378 9.272 1.00 90.12 182 VAL A CA 1
ATOM 1332 C C . VAL A 1 182 ? -10.694 0.031 10.568 1.00 90.12 182 VAL A C 1
ATOM 1334 O O . VAL A 1 182 ? -11.205 -0.195 11.664 1.00 90.12 182 VAL A O 1
ATOM 1337 N N . VAL A 1 183 ? -9.556 0.694 10.423 1.00 87.25 183 VAL A N 1
ATOM 1338 C CA . VAL A 1 183 ? -8.880 1.404 11.503 1.00 87.25 183 VAL A CA 1
ATOM 1339 C C . VAL A 1 183 ? -8.705 2.839 11.053 1.00 87.25 183 VAL A C 1
ATOM 1341 O O . VAL A 1 183 ? -8.177 3.086 9.972 1.00 87.25 183 VAL A O 1
ATOM 1344 N N . SER A 1 184 ? -9.165 3.786 11.862 1.00 82.25 184 SER A N 1
ATOM 1345 C CA . SER A 1 184 ? -9.044 5.209 11.564 1.00 82.25 184 SER A CA 1
ATOM 1346 C C . SER A 1 184 ? -8.552 5.957 12.786 1.00 82.25 184 SER A C 1
ATOM 1348 O O . SER A 1 184 ? -8.995 5.678 13.900 1.00 82.25 184 SER A O 1
ATOM 1350 N N . ALA A 1 185 ? -7.688 6.948 12.573 1.00 73.31 185 ALA A N 1
ATOM 1351 C CA . ALA A 1 185 ? -7.314 7.886 13.626 1.00 73.31 185 ALA A CA 1
ATOM 1352 C C . ALA A 1 185 ? -8.534 8.649 14.183 1.00 73.31 185 ALA A C 1
ATOM 1354 O O . ALA A 1 185 ? -8.551 8.972 15.366 1.00 73.31 185 ALA A O 1
ATOM 1355 N N . ASN A 1 186 ? -9.591 8.844 13.382 1.00 66.62 186 ASN A N 1
ATOM 1356 C CA . ASN A 1 186 ? -10.840 9.469 13.840 1.00 66.62 186 ASN A CA 1
ATOM 1357 C C . ASN A 1 186 ? -11.606 8.622 14.868 1.00 66.62 186 ASN A C 1
ATOM 1359 O O . ASN A 1 186 ? -12.465 9.147 15.564 1.00 66.62 186 ASN A O 1
ATOM 1363 N N . LEU A 1 187 ? -11.299 7.324 14.983 1.00 60.09 187 LEU A N 1
ATOM 1364 C CA . LEU A 1 187 ? -11.897 6.435 15.985 1.00 60.09 187 LEU A CA 1
ATOM 1365 C C . LEU A 1 187 ? -11.097 6.385 17.300 1.00 60.09 187 LEU A C 1
ATOM 1367 O O . LEU A 1 187 ? -11.464 5.635 18.201 1.00 60.09 187 LEU A O 1
ATOM 1371 N N . LEU A 1 188 ? -9.996 7.145 17.405 1.00 61.66 188 LEU A N 1
ATOM 1372 C CA . LEU A 1 188 ? -9.166 7.241 18.615 1.00 61.66 188 LEU A CA 1
ATOM 1373 C C . LEU A 1 188 ? -9.548 8.421 19.523 1.00 61.66 188 LEU A C 1
ATOM 1375 O O . LEU A 1 188 ? -8.959 8.576 20.591 1.00 61.66 188 LEU A O 1
ATOM 1379 N N . THR A 1 189 ? -10.490 9.270 19.109 1.00 51.16 189 THR A N 1
ATOM 1380 C CA . THR A 1 189 ? -10.879 10.478 19.846 1.00 51.16 189 THR A CA 1
ATOM 1381 C C . THR A 1 189 ? -12.381 10.516 20.089 1.00 51.16 189 THR A C 1
ATOM 1383 O O . THR A 1 189 ? -13.157 10.442 19.142 1.00 51.16 189 THR A O 1
ATOM 1386 N N . ASP A 1 190 ? -12.788 10.754 21.335 1.00 45.41 190 ASP A N 1
ATOM 1387 C CA . ASP A 1 190 ? -14.199 10.827 21.758 1.00 45.41 190 ASP A CA 1
ATOM 1388 C C . ASP A 1 190 ? -14.970 12.041 21.191 1.00 45.41 190 ASP A C 1
ATOM 1390 O O . ASP A 1 190 ? -16.153 12.226 21.473 1.00 45.41 190 ASP A O 1
ATOM 1394 N N . LYS A 1 191 ? -14.302 12.919 20.428 1.00 45.03 191 LYS A N 1
ATOM 1395 C CA . LYS A 1 191 ? -14.865 14.159 19.879 1.00 45.03 191 LYS A CA 1
ATOM 1396 C C . LYS A 1 191 ? -14.397 14.372 18.441 1.00 45.03 191 LYS A C 1
ATOM 1398 O O . LYS A 1 191 ? -13.232 14.708 18.231 1.00 45.03 191 LYS A O 1
ATOM 1403 N N . GLU A 1 192 ? -15.332 14.258 17.494 1.00 44.78 192 GLU A N 1
ATOM 1404 C CA . GLU A 1 192 ? -15.122 14.439 16.043 1.00 44.78 192 GLU A CA 1
ATOM 1405 C C . GLU A 1 192 ? -14.495 15.804 15.665 1.00 44.78 192 GLU A C 1
ATOM 1407 O O . GLU A 1 192 ? -13.869 15.914 14.616 1.00 44.78 192 GLU A O 1
ATOM 1412 N N . ASP A 1 193 ? -14.590 16.822 16.532 1.00 47.88 193 ASP A N 1
ATOM 1413 C CA . ASP A 1 193 ? -14.174 18.206 16.239 1.00 47.88 193 ASP A CA 1
ATOM 1414 C C . ASP A 1 193 ? -12.800 18.610 16.806 1.00 47.88 193 ASP A C 1
ATOM 1416 O O . ASP A 1 193 ? -12.387 19.771 16.702 1.00 47.88 193 ASP A O 1
ATOM 1420 N N . THR A 1 194 ? -12.060 17.691 17.435 1.00 44.72 194 THR A N 1
ATOM 1421 C CA . THR A 1 194 ? -10.775 18.052 18.060 1.00 44.72 194 THR A CA 1
ATOM 1422 C C . THR A 1 194 ? -9.644 17.954 17.040 1.00 44.72 194 THR A C 1
ATOM 1424 O O . THR A 1 194 ? -9.015 16.910 16.881 1.00 44.72 194 THR A O 1
ATOM 1427 N N . ALA A 1 195 ? -9.361 19.060 16.349 1.00 44.81 195 ALA A N 1
ATOM 1428 C CA . ALA A 1 195 ? -8.226 19.166 15.436 1.00 44.81 195 ALA A CA 1
ATOM 1429 C C . ALA A 1 195 ? -6.895 18.992 16.195 1.00 44.81 195 ALA A C 1
ATOM 1431 O O . ALA A 1 195 ? -6.336 19.938 16.752 1.00 44.81 195 ALA A O 1
ATOM 1432 N N . MET A 1 196 ? -6.374 17.766 16.233 1.00 50.69 196 MET A N 1
ATOM 1433 C CA . MET A 1 196 ? -5.035 17.495 16.751 1.00 50.69 196 MET A CA 1
ATOM 1434 C C . MET A 1 196 ? -3.991 18.020 15.757 1.00 50.69 196 MET A C 1
ATOM 1436 O O . MET A 1 196 ? -4.070 17.761 14.559 1.00 50.69 196 MET A O 1
ATOM 1440 N N . ILE A 1 197 ? -2.994 18.769 16.235 1.00 51.62 197 ILE A N 1
ATOM 1441 C CA . ILE A 1 197 ? -1.874 19.217 15.397 1.00 51.62 197 ILE A CA 1
ATOM 1442 C C . ILE A 1 197 ? -0.880 18.063 15.272 1.00 51.62 197 ILE A C 1
ATOM 1444 O O . ILE A 1 197 ? -0.105 17.777 16.187 1.00 51.62 197 ILE A O 1
ATOM 1448 N N . TRP A 1 198 ? -0.876 17.414 14.115 1.00 51.56 198 TRP A N 1
ATOM 1449 C CA . TRP A 1 198 ? 0.022 16.308 13.818 1.00 51.56 198 TRP A CA 1
ATOM 1450 C C . TRP A 1 198 ? 1.358 16.824 13.287 1.00 51.56 198 TRP A C 1
ATOM 1452 O O . TRP A 1 198 ? 1.473 17.241 12.137 1.00 51.56 198 TRP A O 1
ATOM 1462 N N . ARG A 1 199 ? 2.405 16.803 14.117 1.00 53.91 199 ARG A N 1
ATOM 1463 C CA . ARG A 1 199 ? 3.779 17.018 13.630 1.00 53.91 199 ARG A CA 1
ATOM 1464 C C . ARG A 1 199 ? 4.260 15.756 12.902 1.00 53.91 199 ARG A C 1
ATOM 1466 O O . ARG A 1 199 ? 3.938 14.651 13.329 1.00 53.91 199 ARG A O 1
ATOM 1473 N N . GLY A 1 200 ? 5.068 15.904 11.848 1.00 53.41 200 GLY A N 1
ATOM 1474 C CA . GLY A 1 200 ? 5.542 14.793 10.997 1.00 53.41 200 GLY A CA 1
ATOM 1475 C C . GLY A 1 200 ? 6.034 13.529 11.736 1.00 53.41 200 GLY A C 1
ATOM 1476 O O . GLY A 1 200 ? 5.618 12.431 11.367 1.00 53.41 200 GLY A O 1
ATOM 1477 N N . PRO A 1 201 ? 6.830 13.643 12.819 1.00 50.59 201 PRO A N 1
ATOM 1478 C CA . PRO A 1 201 ? 7.258 12.483 13.610 1.00 50.59 201 PRO A CA 1
ATOM 1479 C C . PRO A 1 201 ? 6.113 11.727 14.307 1.00 50.59 201 PRO A C 1
ATOM 1481 O O . PRO A 1 201 ? 6.185 10.511 14.463 1.00 50.59 201 PRO A O 1
ATOM 1484 N N . ILE A 1 202 ? 5.043 12.428 14.695 1.00 57.88 202 ILE A N 1
ATOM 1485 C CA . ILE A 1 202 ? 3.871 11.845 15.367 1.00 57.88 202 ILE A CA 1
ATOM 1486 C C . ILE A 1 202 ? 3.048 11.024 14.366 1.00 57.88 202 ILE A C 1
ATOM 1488 O O . ILE A 1 202 ? 2.628 9.914 14.680 1.00 57.88 202 ILE A O 1
ATOM 1492 N N . VAL A 1 203 ? 2.888 11.519 13.133 1.00 61.66 203 VAL A N 1
ATOM 1493 C CA . VAL A 1 203 ? 2.187 10.797 12.053 1.00 61.66 203 VAL A CA 1
ATOM 1494 C C . VAL A 1 203 ? 2.912 9.501 11.703 1.00 61.66 203 VAL A C 1
ATOM 1496 O O . VAL A 1 203 ? 2.285 8.448 11.623 1.00 61.66 203 VAL A O 1
ATOM 1499 N N . ALA A 1 204 ? 4.237 9.559 11.537 1.00 64.44 204 ALA A N 1
ATOM 1500 C CA . ALA A 1 204 ? 5.035 8.372 11.241 1.00 64.44 204 ALA A CA 1
ATOM 1501 C C . ALA A 1 204 ? 4.942 7.326 12.367 1.00 64.44 204 ALA A C 1
ATOM 1503 O O . ALA A 1 204 ? 4.813 6.135 12.084 1.00 64.44 204 ALA A O 1
ATOM 1504 N N . GLY A 1 205 ? 4.953 7.771 13.630 1.00 64.75 205 GLY A N 1
ATOM 1505 C CA . GLY A 1 205 ? 4.777 6.908 14.799 1.00 64.75 205 GLY A CA 1
ATOM 1506 C C . GLY A 1 205 ? 3.406 6.232 14.846 1.00 64.75 205 GLY A C 1
ATOM 1507 O O . GLY A 1 205 ? 3.337 5.022 15.039 1.00 64.75 205 GLY A O 1
ATOM 1508 N N . VAL A 1 206 ? 2.326 6.977 14.597 1.00 66.38 206 VAL A N 1
ATOM 1509 C CA . VAL A 1 206 ? 0.957 6.434 14.613 1.00 66.38 206 VAL A CA 1
ATOM 1510 C C . VAL A 1 206 ? 0.688 5.508 13.432 1.00 66.38 206 VAL A C 1
ATOM 1512 O O . VAL A 1 206 ? 0.119 4.436 13.620 1.00 66.38 206 VAL A O 1
ATOM 1515 N N . ILE A 1 207 ? 1.164 5.845 12.230 1.00 68.75 207 ILE A N 1
ATOM 1516 C CA . ILE A 1 207 ? 1.094 4.924 11.087 1.00 68.75 207 ILE A CA 1
ATOM 1517 C C . ILE A 1 207 ? 1.844 3.635 11.425 1.00 68.75 207 ILE A C 1
ATOM 1519 O O . ILE A 1 207 ? 1.287 2.553 11.272 1.00 68.75 207 ILE A O 1
ATOM 1523 N N . ARG A 1 208 ? 3.069 3.725 11.956 1.00 71.06 208 ARG A N 1
ATOM 1524 C CA . ARG A 1 208 ? 3.829 2.541 12.376 1.00 71.06 208 ARG A CA 1
ATOM 1525 C C . ARG A 1 208 ? 3.079 1.719 13.426 1.00 71.06 208 ARG A C 1
ATOM 1527 O O . ARG A 1 208 ? 3.021 0.498 13.308 1.00 71.06 208 ARG A O 1
ATOM 1534 N N . GLN A 1 209 ? 2.461 2.377 14.402 1.00 70.56 209 GLN A N 1
ATOM 1535 C CA . GLN A 1 209 ? 1.650 1.721 15.421 1.00 70.56 209 GLN A CA 1
ATOM 1536 C C . GLN A 1 209 ? 0.469 0.966 14.803 1.00 70.56 209 GLN A C 1
ATOM 1538 O O . GLN A 1 209 ? 0.226 -0.181 15.160 1.00 70.56 209 GLN A O 1
ATOM 1543 N N . PHE A 1 210 ? -0.221 1.550 13.824 1.00 72.81 210 PHE A N 1
ATOM 1544 C CA . PHE A 1 210 ? -1.306 0.867 13.124 1.00 72.81 210 PHE A CA 1
ATOM 1545 C C . PHE A 1 210 ? -0.841 -0.315 12.262 1.00 72.81 210 PHE A C 1
ATOM 1547 O O . PHE A 1 210 ? -1.576 -1.288 12.099 1.00 72.81 210 PHE A O 1
ATOM 1554 N N . TYR A 1 211 ? 0.378 -0.268 11.726 1.00 70.69 211 TYR A N 1
ATOM 1555 C CA . TYR A 1 211 ? 0.970 -1.414 11.031 1.00 70.69 211 TYR A CA 1
ATOM 1556 C C . TYR A 1 211 ? 1.305 -2.551 12.011 1.00 70.69 211 TYR A C 1
ATOM 1558 O O . TYR A 1 211 ? 1.007 -3.714 11.739 1.00 70.69 211 TYR A O 1
ATOM 1566 N N . GLU A 1 212 ? 1.913 -2.226 13.154 1.00 74.00 212 GLU A N 1
ATOM 1567 C CA . GLU A 1 212 ? 2.483 -3.212 14.083 1.00 74.00 212 GLU A CA 1
ATOM 1568 C C . GLU A 1 212 ? 1.483 -3.739 15.128 1.00 74.00 212 GLU A C 1
ATOM 1570 O O . GLU A 1 212 ? 1.631 -4.871 15.590 1.00 74.00 212 GLU A O 1
ATOM 1575 N N . GLN A 1 213 ? 0.485 -2.937 15.515 1.00 75.56 213 GLN A N 1
ATOM 1576 C CA . GLN A 1 213 ? -0.373 -3.183 16.684 1.00 75.56 213 GLN A CA 1
ATOM 1577 C C . GLN A 1 213 ? -1.856 -3.379 16.344 1.00 75.56 213 GLN A C 1
ATOM 1579 O O . GLN A 1 213 ? -2.688 -3.370 17.246 1.00 75.56 213 GLN A O 1
ATOM 1584 N N . VAL A 1 214 ? -2.210 -3.571 15.071 1.00 79.75 214 VAL A N 1
ATOM 1585 C CA . VAL A 1 214 ? -3.579 -3.930 14.669 1.00 79.75 214 VAL A CA 1
ATOM 1586 C C . VAL A 1 214 ? -3.686 -5.435 14.416 1.00 79.75 214 VAL A C 1
ATOM 1588 O O . VAL A 1 214 ? -2.810 -6.054 13.796 1.00 79.75 214 VAL A O 1
ATOM 1591 N N . LEU A 1 215 ? -4.786 -6.021 14.888 1.00 81.31 215 LEU A N 1
ATOM 1592 C CA . LEU A 1 215 ? -5.188 -7.402 14.623 1.00 81.31 215 LEU A CA 1
ATOM 1593 C C . LEU A 1 215 ? -5.909 -7.513 13.269 1.00 81.31 215 LEU A C 1
ATOM 1595 O O . LEU A 1 215 ? -7.121 -7.693 13.228 1.00 81.31 215 LEU A O 1
ATOM 1599 N N . TRP A 1 216 ? -5.166 -7.388 12.167 1.00 80.31 216 TRP A N 1
ATOM 1600 C CA . TRP A 1 216 ? -5.696 -7.665 10.823 1.00 80.31 216 TRP A CA 1
ATOM 1601 C C . TRP A 1 216 ? -5.907 -9.177 10.619 1.00 80.31 216 TRP A C 1
ATOM 1603 O O . TRP A 1 216 ? -5.091 -9.973 11.105 1.00 80.31 216 TRP A O 1
ATOM 1613 N N . SER A 1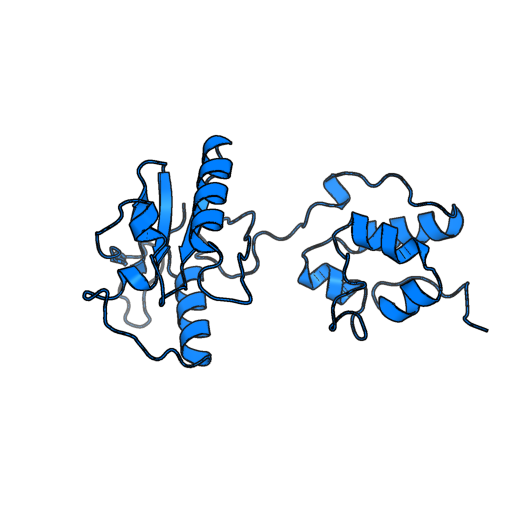 217 ? -6.959 -9.572 9.889 1.00 68.50 217 SER A N 1
ATOM 1614 C CA . SER A 1 217 ? -7.303 -10.990 9.639 1.00 68.50 217 SER A CA 1
ATOM 1615 C C . SER A 1 217 ? -6.817 -11.593 8.317 1.00 68.50 217 SER A C 1
ATOM 1617 O O . SER A 1 217 ? -6.690 -10.916 7.270 1.00 68.50 217 SER A O 1
#

Sequence (217 aa):
MPNTHAEITAQTKIDELVRDFPLAAEVLRAFGLGCSGCGVSKYETIEQGAAAHGLQIAPILRTLAQARSAGAVPPIDEADRLPQRRAPGAFSGRASIAHAIPIMSGKGGVGKSLVTALLAIGLRRKHYRVGILDADITGPSIPKLFGLHEPLAISADPHKTTPQGQPQPLITPAVSRSAIEVVSANLLTDKEDTAMIWRGPIVAGVIRQFYEQVLWS

Solvent-accessible surface area (backbone atoms only — not comparable to full-atom values): 13217 Å² total; per-residue (Å²): 129,85,71,83,76,69,82,84,50,57,78,41,40,46,47,64,45,32,73,70,37,58,69,47,50,60,49,35,34,72,58,69,56,61,44,91,81,43,90,63,34,78,79,30,24,46,44,56,52,23,60,77,65,30,41,53,59,67,58,52,51,54,47,49,54,48,20,66,76,68,75,44,78,66,92,74,59,72,77,61,45,46,50,78,50,47,38,92,68,76,39,28,96,81,36,85,50,64,74,70,82,90,84,85,73,99,59,85,89,79,44,65,55,57,53,52,51,53,50,47,52,53,42,37,74,72,71,45,86,42,75,44,84,38,84,66,76,86,64,89,39,62,48,62,80,56,73,53,85,71,64,61,48,77,42,70,36,95,86,43,58,42,100,85,70,44,61,30,76,24,40,39,53,46,68,34,94,78,69,36,34,37,43,44,62,62,41,76,48,103,50,96,80,67,84,73,86,76,51,72,71,55,49,54,50,51,55,50,45,57,45,43,35,34,65,56,124

Foldseek 3Di:
DLDLPDQQDQQDQPVSCCVSPVQLCVLCVLLVNNVPPPPPSRPDGNNRSCVVVQADSVLSSVQSVVCSVVVHRDDRDPVNSDRPDADPAPFAVQDRRRDDDDQDDPDPPPCSLVVVLVVQLVVLVVVDAAEDEAADLPDCGNCVVLVHDAAWDWDFDPPDDDPVRHGDIATEFDAGPSRYGYDHPCSVDPDSPDDDDDDPVNSVVVVNCCRHRYPRD